Protein AF-A0A954N7E4-F1 (afdb_monomer_lite)

Radius of gyration: 23.91 Å; chains: 1; bounding box: 60×56×89 Å

Secondary structure (DSSP, 8-state):
-EEEEEEEESS--HHHHHHHHHHHHHHTT--SSSBPPP-TTSB---HHHHHHTTHHHHTTTBS-HHHHHHHHHHHTT--B-EEEEEEEEEEE---HHHHHHHHHHHHHHHHHH-HHHHHHHHHHHHHHHHHHHHHHHHHHHHHHTT-TTTHHHHHHHHHHHHHHHHHHHHHHHHHHHH-GGGHHHHHHHHHHHHHHHHHHHHHHHHHHHHTTS-SEEEETTEEEEE-GGGBEEEEEEPPPP--------PPPP--PPPPPPPP-

Structure (mmCIF, N/CA/C/O backbone):
data_AF-A0A954N7E4-F1
#
_entry.id   AF-A0A954N7E4-F1
#
loop_
_atom_site.group_PDB
_atom_site.id
_atom_site.type_symbol
_atom_site.label_atom_id
_atom_site.label_alt_id
_atom_site.label_comp_id
_atom_site.label_asym_id
_atom_site.label_entity_id
_atom_site.label_seq_id
_atom_site.pdbx_PDB_ins_code
_atom_site.Cartn_x
_atom_site.Cartn_y
_atom_site.Cartn_z
_atom_site.occupancy
_atom_site.B_iso_or_equiv
_atom_site.auth_seq_id
_atom_site.auth_comp_id
_atom_site.auth_asym_id
_atom_site.auth_atom_id
_atom_site.pdbx_PDB_model_num
ATOM 1 N N . THR A 1 1 ? -17.842 10.595 7.861 1.00 94.19 1 THR A N 1
ATOM 2 C CA . THR A 1 1 ? -16.695 10.927 6.990 1.00 94.19 1 THR A CA 1
ATOM 3 C C . THR A 1 1 ? -15.448 10.278 7.551 1.00 94.19 1 THR A C 1
ATOM 5 O O . THR A 1 1 ? -15.478 9.836 8.695 1.00 94.19 1 THR A O 1
ATOM 8 N N . THR A 1 2 ? -14.384 10.173 6.762 1.00 97.00 2 THR A N 1
ATOM 9 C CA . THR A 1 2 ? -13.068 9.679 7.186 1.00 97.00 2 THR A CA 1
ATOM 10 C C . THR A 1 2 ? -11.987 10.606 6.645 1.00 97.00 2 THR A C 1
ATOM 12 O O . THR A 1 2 ? -12.067 11.036 5.500 1.00 97.00 2 THR A O 1
ATOM 15 N N . GLY A 1 3 ? -10.989 10.909 7.458 1.00 95.19 3 GLY A N 1
ATOM 16 C CA . GLY A 1 3 ? -9.687 11.379 7.015 1.00 95.19 3 GLY A CA 1
ATOM 17 C C . GLY A 1 3 ? -8.763 10.194 6.739 1.00 95.19 3 GLY A C 1
ATOM 18 O O . GLY A 1 3 ? -9.214 9.060 6.539 1.00 95.19 3 GLY A O 1
ATOM 19 N N . TYR A 1 4 ? -7.459 10.455 6.751 1.00 95.00 4 TYR A N 1
ATOM 20 C CA . TYR A 1 4 ? -6.424 9.442 6.560 1.00 95.00 4 TYR A CA 1
ATOM 21 C C . TYR A 1 4 ? -5.097 9.910 7.180 1.00 95.00 4 TYR A C 1
ATOM 23 O O . TYR A 1 4 ? -4.873 11.112 7.328 1.00 95.00 4 TYR A O 1
ATOM 31 N N . ARG A 1 5 ? -4.200 8.983 7.539 1.00 94.19 5 ARG A N 1
ATOM 32 C CA . ARG A 1 5 ? -2.826 9.362 7.918 1.00 94.19 5 ARG A CA 1
ATOM 33 C C . ARG A 1 5 ? -1.957 9.562 6.694 1.00 94.19 5 ARG A C 1
ATOM 35 O O . ARG A 1 5 ? -2.033 8.783 5.747 1.00 94.19 5 ARG A O 1
ATOM 42 N N . TRP A 1 6 ? -1.034 10.501 6.807 1.00 94.06 6 TRP A N 1
ATOM 43 C CA . TRP A 1 6 ? 0.103 10.621 5.916 1.00 94.06 6 TRP A CA 1
ATOM 44 C C . TRP A 1 6 ? 1.389 10.464 6.722 1.00 94.06 6 TRP A C 1
ATOM 46 O O . TRP A 1 6 ? 1.629 11.228 7.657 1.00 94.06 6 TRP A O 1
ATOM 56 N N . PHE A 1 7 ? 2.215 9.468 6.405 1.00 95.75 7 PHE A N 1
ATOM 57 C CA . PHE A 1 7 ? 3.488 9.305 7.107 1.00 95.75 7 PHE A CA 1
ATOM 58 C C . PHE A 1 7 ? 4.495 10.393 6.727 1.00 95.75 7 PHE A C 1
ATOM 60 O O . PHE A 1 7 ? 4.723 10.654 5.547 1.00 95.75 7 PHE A O 1
ATOM 67 N N . ILE A 1 8 ? 5.124 10.979 7.745 1.00 96.06 8 ILE A N 1
ATOM 68 C CA . ILE A 1 8 ? 6.162 12.004 7.641 1.00 96.06 8 ILE A CA 1
ATOM 69 C C . ILE A 1 8 ? 7.483 11.392 8.132 1.00 96.06 8 ILE A C 1
ATOM 71 O O . ILE A 1 8 ? 7.675 11.265 9.349 1.00 96.06 8 ILE A O 1
ATOM 75 N N . PRO A 1 9 ? 8.381 10.968 7.222 1.00 95.31 9 PRO A N 1
ATOM 76 C CA . PRO A 1 9 ? 9.676 10.404 7.593 1.00 95.31 9 PRO A CA 1
ATOM 77 C C . PRO A 1 9 ? 10.465 11.357 8.497 1.00 95.31 9 PRO A C 1
ATOM 79 O O . PRO A 1 9 ? 10.644 12.520 8.151 1.00 95.31 9 PRO A O 1
ATOM 82 N N . GLN A 1 10 ? 10.939 10.864 9.643 1.00 94.44 10 GLN A N 1
ATOM 83 C CA . GLN A 1 10 ? 11.825 11.621 10.543 1.00 94.44 10 GLN A CA 1
ATOM 84 C C . GLN A 1 10 ? 13.302 11.488 10.149 1.00 94.44 10 GLN A C 1
ATOM 86 O O . GLN A 1 10 ? 14.126 12.323 10.502 1.00 94.44 10 GLN A O 1
ATOM 91 N N . SER A 1 11 ? 13.635 10.438 9.397 1.00 92.81 11 SER A N 1
ATOM 92 C CA . SER A 1 11 ? 14.966 10.190 8.848 1.00 92.81 11 SER A CA 1
ATOM 93 C C . SER A 1 11 ? 14.863 9.705 7.402 1.00 92.81 11 SER A C 1
ATOM 95 O O . SER A 1 11 ? 13.900 9.021 7.034 1.00 92.81 11 SER A O 1
ATOM 97 N N . ALA A 1 12 ? 15.871 10.031 6.586 1.00 92.31 12 ALA A N 1
ATOM 98 C CA . ALA A 1 12 ? 15.989 9.627 5.182 1.00 92.31 12 ALA A CA 1
ATOM 99 C C . ALA A 1 12 ? 16.425 8.156 5.022 1.00 92.31 12 ALA A C 1
ATOM 101 O O . ALA A 1 12 ? 17.349 7.829 4.280 1.00 92.31 12 ALA A O 1
ATOM 102 N N . SER A 1 13 ? 15.788 7.252 5.770 1.00 95.06 13 SER A N 1
ATOM 103 C CA . SER A 1 13 ? 16.071 5.822 5.706 1.00 95.06 13 SER A CA 1
ATOM 104 C C . SER A 1 13 ? 15.211 5.138 4.645 1.00 95.06 13 SER A C 1
ATOM 106 O O . SER A 1 13 ? 14.036 5.467 4.456 1.00 95.06 13 SER A O 1
ATOM 108 N N . LEU A 1 14 ? 15.774 4.112 3.998 1.00 95.75 14 LEU A N 1
ATOM 109 C CA . LEU A 1 14 ? 15.054 3.290 3.022 1.00 95.75 14 LEU A CA 1
ATOM 110 C C . LEU A 1 14 ? 13.746 2.728 3.607 1.00 95.75 14 LEU A C 1
ATOM 112 O O . LEU A 1 14 ? 12.714 2.731 2.944 1.00 95.75 14 LEU A O 1
ATOM 116 N N . ALA A 1 15 ? 13.769 2.279 4.864 1.00 96.56 15 ALA A N 1
ATOM 117 C CA . ALA A 1 15 ? 12.597 1.739 5.545 1.00 96.56 15 ALA A CA 1
ATOM 118 C C . ALA A 1 15 ? 11.471 2.781 5.674 1.00 96.56 15 ALA A C 1
ATOM 120 O O . ALA A 1 15 ? 10.325 2.499 5.309 1.00 96.56 15 ALA A O 1
ATOM 121 N N . ASN A 1 16 ? 11.801 3.991 6.136 1.00 96.62 16 ASN A N 1
ATOM 122 C CA . ASN A 1 16 ? 10.823 5.064 6.293 1.00 96.62 16 ASN A CA 1
ATOM 123 C C . ASN A 1 16 ? 10.256 5.501 4.943 1.00 96.62 16 ASN A C 1
ATOM 125 O O . ASN A 1 16 ? 9.043 5.653 4.806 1.00 96.62 16 ASN A O 1
ATOM 129 N N . TYR A 1 17 ? 11.112 5.649 3.933 1.00 96.94 17 TYR A N 1
ATOM 130 C CA . TYR A 1 17 ? 10.678 6.059 2.603 1.00 96.94 17 TYR A CA 1
ATOM 131 C C . TYR A 1 17 ? 9.781 5.021 1.931 1.00 96.94 17 TYR A C 1
ATOM 133 O O . TYR A 1 17 ? 8.744 5.387 1.380 1.00 96.94 17 TYR A O 1
ATOM 141 N N . LEU A 1 18 ? 10.103 3.729 2.045 1.00 97.19 18 LEU A N 1
ATOM 142 C CA . LEU A 1 18 ? 9.244 2.662 1.530 1.00 97.19 18 LEU A CA 1
ATOM 143 C C . LEU A 1 18 ? 7.869 2.679 2.202 1.00 97.19 18 LEU A C 1
ATOM 145 O O . LEU A 1 18 ? 6.854 2.668 1.512 1.00 97.19 18 LEU A O 1
ATOM 149 N N . LEU A 1 19 ? 7.802 2.736 3.535 1.00 97.44 19 LEU A N 1
ATOM 150 C CA . LEU A 1 19 ? 6.511 2.724 4.226 1.00 97.44 19 LEU A CA 1
ATOM 151 C C . LEU A 1 19 ? 5.696 3.999 3.965 1.00 97.44 19 LEU A C 1
ATOM 153 O O . LEU A 1 19 ? 4.479 3.914 3.780 1.00 97.44 19 LEU A O 1
ATOM 157 N N . ALA A 1 20 ? 6.345 5.163 3.906 1.00 96.44 20 ALA A N 1
ATOM 158 C CA . ALA A 1 20 ? 5.682 6.413 3.556 1.00 96.44 20 ALA A CA 1
ATOM 159 C C . ALA A 1 20 ? 5.141 6.385 2.118 1.00 96.44 20 ALA A C 1
ATOM 161 O O . ALA A 1 20 ? 3.975 6.716 1.906 1.00 96.44 20 ALA A O 1
ATOM 162 N N . GLY A 1 21 ? 5.931 5.894 1.157 1.00 96.12 21 GLY A N 1
ATOM 163 C CA . GLY A 1 21 ? 5.513 5.707 -0.234 1.00 96.12 21 GLY A CA 1
ATOM 164 C C . GLY A 1 21 ? 4.370 4.700 -0.392 1.00 96.12 21 GLY A C 1
ATOM 165 O O . GLY A 1 21 ? 3.424 4.921 -1.147 1.00 96.12 21 GLY A O 1
ATOM 166 N N . ILE A 1 22 ? 4.374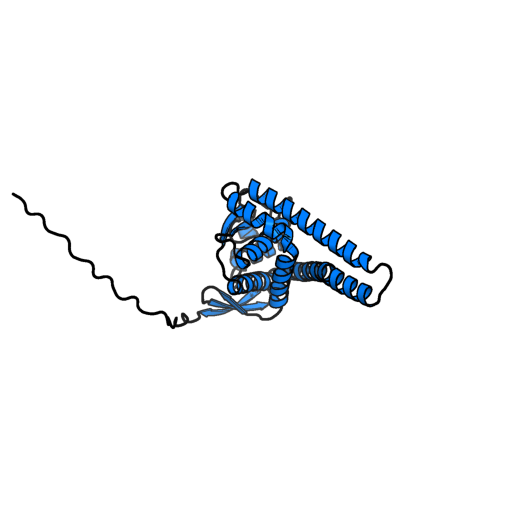 3.604 0.367 1.00 96.62 22 ILE A N 1
ATOM 167 C CA . ILE A 1 22 ? 3.264 2.638 0.365 1.00 96.62 22 ILE A CA 1
ATOM 168 C C . ILE A 1 22 ? 1.985 3.281 0.918 1.00 96.62 22 ILE A C 1
ATOM 170 O O . ILE A 1 22 ? 0.909 3.163 0.326 1.00 96.62 22 ILE A O 1
ATOM 174 N N . ASN A 1 23 ? 2.088 3.989 2.044 1.00 95.94 23 ASN A N 1
ATOM 175 C CA . ASN A 1 23 ? 0.946 4.639 2.679 1.00 95.94 23 ASN A CA 1
ATOM 176 C C . ASN A 1 23 ? 0.359 5.768 1.818 1.00 95.94 23 ASN A C 1
ATOM 178 O O . ASN A 1 23 ? -0.866 5.835 1.703 1.00 95.94 23 ASN A O 1
ATOM 182 N N . SER A 1 24 ? 1.199 6.586 1.176 1.00 92.38 24 SER A N 1
ATOM 183 C CA . SER A 1 24 ? 0.763 7.631 0.240 1.00 92.38 24 SER A CA 1
ATOM 184 C C . SER A 1 24 ? 0.112 7.038 -1.014 1.00 92.38 24 SER A C 1
ATOM 186 O O . SER A 1 24 ? -0.841 7.597 -1.549 1.00 92.38 24 SER A O 1
ATOM 188 N N . GLY A 1 25 ? 0.565 5.862 -1.463 1.00 92.00 25 GLY A N 1
ATOM 189 C CA . GLY A 1 25 ? -0.061 5.133 -2.569 1.00 92.00 25 GLY A CA 1
ATOM 190 C C . GLY A 1 25 ? -1.501 4.722 -2.252 1.00 92.00 25 GLY A C 1
ATOM 191 O O . GLY A 1 25 ? -2.387 4.877 -3.092 1.00 92.00 25 GLY A O 1
ATOM 192 N N . LEU A 1 26 ? -1.749 4.264 -1.020 1.00 90.94 26 LEU A N 1
ATOM 193 C CA . LEU A 1 26 ? -3.096 3.966 -0.520 1.00 90.94 26 LEU A CA 1
ATOM 194 C C . LEU A 1 26 ? -3.945 5.231 -0.316 1.00 90.94 26 LEU A C 1
ATOM 196 O O . LEU A 1 26 ? -5.157 5.170 -0.505 1.00 90.94 26 LEU A O 1
ATOM 200 N N . ALA A 1 27 ? -3.332 6.374 0.019 1.00 88.56 27 ALA A N 1
ATOM 201 C CA . ALA A 1 27 ? -4.037 7.656 0.109 1.00 88.56 27 ALA A CA 1
ATOM 202 C C . ALA A 1 27 ? -4.677 8.054 -1.234 1.00 88.56 27 ALA A C 1
ATOM 204 O O . ALA A 1 27 ? -5.757 8.631 -1.255 1.00 88.56 27 ALA A O 1
ATOM 205 N N . GLY A 1 28 ? -4.066 7.665 -2.360 1.00 85.94 28 GLY A N 1
ATOM 206 C CA . GLY A 1 28 ? -4.619 7.886 -3.701 1.00 85.94 28 GLY A CA 1
ATOM 207 C C . GLY A 1 28 ? -5.904 7.106 -4.017 1.00 85.94 28 GLY A C 1
ATOM 208 O O . GLY A 1 28 ? -6.450 7.270 -5.103 1.00 85.94 28 GLY A O 1
ATOM 209 N N . LEU A 1 29 ? -6.382 6.244 -3.110 1.00 87.12 29 LEU A N 1
ATOM 210 C CA . LEU A 1 29 ? -7.702 5.607 -3.202 1.00 87.12 29 LEU A CA 1
ATOM 211 C C . LEU A 1 29 ? -8.822 6.480 -2.620 1.00 87.12 29 LEU A C 1
ATOM 213 O O . LEU A 1 29 ? -9.992 6.120 -2.737 1.00 87.12 29 LEU A O 1
ATOM 217 N N . PHE A 1 30 ? -8.471 7.586 -1.964 1.00 88.25 30 PHE A N 1
ATOM 218 C CA . PHE A 1 30 ? -9.420 8.543 -1.422 1.00 88.25 30 PHE A CA 1
ATOM 219 C C . PHE A 1 30 ? -9.620 9.702 -2.396 1.00 88.25 30 PHE A C 1
ATOM 221 O O . PHE A 1 30 ? -8.671 10.203 -2.997 1.00 88.25 30 PHE A O 1
ATOM 228 N N . GLY A 1 31 ? -10.866 10.134 -2.545 1.00 86.50 31 GLY A N 1
ATOM 229 C CA . GLY A 1 31 ? -11.226 11.222 -3.443 1.00 86.50 31 GLY A CA 1
ATOM 230 C C . GLY A 1 31 ? -12.714 11.553 -3.361 1.00 86.50 31 GLY A C 1
ATOM 231 O O . GLY A 1 31 ? -13.362 11.263 -2.351 1.00 86.50 31 GLY A O 1
ATOM 232 N N . PRO A 1 32 ? -13.284 12.162 -4.411 1.00 87.19 32 PRO A N 1
ATOM 233 C CA . PRO A 1 32 ? -14.718 12.398 -4.481 1.00 87.19 32 PRO A CA 1
ATOM 234 C C . PRO A 1 32 ? -15.515 11.085 -4.407 1.00 87.19 32 PRO A C 1
ATOM 236 O O . PRO A 1 32 ? -15.180 10.092 -5.052 1.00 87.19 32 PRO A O 1
ATOM 239 N N . GLY A 1 33 ? -16.606 11.087 -3.639 1.00 90.12 33 GLY A N 1
ATOM 240 C CA . GLY A 1 33 ? -17.537 9.960 -3.537 1.00 90.12 33 GLY A CA 1
ATOM 241 C C . GLY A 1 33 ? -17.662 9.371 -2.131 1.00 90.12 33 GLY A C 1
ATOM 242 O O . GLY A 1 33 ? -17.217 9.945 -1.140 1.00 90.12 33 GLY A O 1
ATOM 243 N N . GLY A 1 34 ? -18.331 8.217 -2.042 1.00 90.56 34 GLY A N 1
ATOM 244 C CA . GLY A 1 34 ? -18.759 7.615 -0.772 1.00 90.56 34 GLY A CA 1
ATOM 245 C C . GLY A 1 34 ? -18.380 6.146 -0.577 1.00 90.56 34 GLY A C 1
ATOM 246 O O . GLY A 1 34 ? -18.979 5.478 0.261 1.00 90.56 34 GLY A O 1
ATOM 247 N N . HIS A 1 35 ? -17.449 5.607 -1.365 1.00 88.38 35 HIS A N 1
ATOM 248 C CA . HIS A 1 35 ? -17.137 4.170 -1.397 1.00 88.38 35 HIS A CA 1
ATOM 249 C C . HIS A 1 35 ? -15.927 3.772 -0.529 1.00 88.38 35 HIS A C 1
ATOM 251 O O . HIS A 1 35 ? -15.528 2.602 -0.523 1.00 88.38 35 HIS A O 1
ATOM 257 N N . HIS A 1 36 ? -15.360 4.731 0.206 1.00 94.81 36 HIS A N 1
ATOM 258 C CA . HIS A 1 36 ? -14.123 4.574 0.962 1.00 94.81 36 HIS A CA 1
ATOM 259 C C . HIS A 1 36 ? -14.260 3.617 2.153 1.00 94.81 36 HIS A C 1
ATOM 261 O O . HIS A 1 36 ? -15.352 3.320 2.646 1.00 94.81 36 HIS A O 1
ATOM 267 N N . LEU A 1 37 ? -13.115 3.139 2.633 1.00 95.00 37 LEU A N 1
ATOM 268 C CA . LEU A 1 37 ? -13.009 2.500 3.939 1.00 95.00 37 LEU A CA 1
ATOM 269 C C . LEU A 1 37 ? -12.735 3.574 4.992 1.00 95.00 37 LEU A C 1
ATOM 271 O O . LEU A 1 37 ? -12.021 4.538 4.730 1.00 95.00 37 LEU A O 1
ATOM 275 N N . VAL A 1 38 ? -13.301 3.392 6.178 1.00 96.56 38 VAL A N 1
ATOM 276 C CA . VAL A 1 38 ? -12.971 4.190 7.358 1.00 96.56 38 VAL A CA 1
ATOM 277 C C . VAL A 1 38 ? -11.529 3.893 7.755 1.00 96.56 38 VAL A C 1
ATOM 279 O O . VAL A 1 38 ? -11.125 2.730 7.794 1.00 96.56 38 VAL A O 1
ATOM 282 N N . TRP A 1 39 ? -10.776 4.942 8.067 1.00 95.06 39 TRP A N 1
ATOM 283 C CA . TRP A 1 39 ? -9.461 4.843 8.683 1.00 95.06 39 TRP A CA 1
ATOM 284 C C . TRP A 1 39 ? -9.546 5.230 10.163 1.00 95.06 39 TRP A C 1
ATOM 286 O O . TRP A 1 39 ? -9.982 6.330 10.501 1.00 95.06 39 TRP A O 1
ATOM 296 N N . GLY A 1 40 ? -9.106 4.338 11.052 1.00 88.94 40 GLY A N 1
ATOM 297 C CA . GLY A 1 40 ? -9.372 4.439 12.491 1.00 88.94 40 GLY A CA 1
ATOM 298 C C . GLY A 1 40 ? -8.758 5.624 13.238 1.00 88.94 40 GLY A C 1
ATOM 299 O O . GLY A 1 40 ? -9.114 5.845 14.388 1.00 88.94 40 GLY A O 1
ATOM 300 N N . GLY A 1 41 ? -7.862 6.407 12.631 1.00 89.75 41 GLY A N 1
ATOM 301 C CA . GLY A 1 41 ? -7.241 7.542 13.325 1.00 89.75 41 GLY A CA 1
ATOM 302 C C . GLY A 1 41 ? -7.933 8.894 13.131 1.00 89.75 41 GLY A C 1
ATOM 303 O O . GLY A 1 41 ? -7.610 9.830 13.851 1.00 89.75 41 GLY A O 1
ATOM 304 N N . SER A 1 42 ? -8.854 9.029 12.173 1.00 93.50 42 SER A N 1
ATOM 305 C CA . SER A 1 42 ? -9.563 10.289 11.919 1.00 93.50 42 SER A CA 1
ATOM 306 C C . SER A 1 42 ? -10.843 9.998 11.152 1.00 93.50 42 SER A C 1
ATOM 308 O O . SER A 1 42 ? -10.816 9.802 9.941 1.00 93.50 42 SER A O 1
ATOM 310 N N . TRP A 1 43 ? -11.972 9.902 11.848 1.00 96.75 43 TRP A N 1
ATOM 311 C CA . TRP A 1 43 ? -13.279 9.695 11.230 1.00 96.75 43 TRP A CA 1
ATOM 312 C C . TRP A 1 43 ? -14.405 10.106 12.177 1.00 96.75 43 TRP A C 1
ATOM 314 O O . TRP A 1 43 ? -14.221 10.187 13.389 1.00 96.75 43 TRP A O 1
ATOM 324 N N . ALA A 1 44 ? -15.584 10.364 11.612 1.00 96.31 44 ALA A N 1
ATOM 325 C CA . ALA A 1 44 ? -16.765 10.761 12.368 1.00 96.31 44 ALA A CA 1
ATOM 326 C C . ALA A 1 44 ? -18.038 10.118 11.806 1.00 96.31 44 ALA A C 1
ATOM 328 O O . ALA A 1 44 ? -18.200 9.933 10.591 1.00 96.31 44 ALA A O 1
ATOM 329 N N . ILE A 1 45 ? -18.972 9.817 12.707 1.00 97.25 45 ILE A N 1
ATOM 330 C CA . ILE A 1 45 ? -20.271 9.211 12.416 1.00 97.25 45 ILE A CA 1
ATOM 331 C C . ILE A 1 45 ? -21.344 9.846 13.303 1.00 97.25 45 ILE A C 1
ATOM 333 O O . ILE A 1 45 ? -21.130 10.070 14.490 1.00 97.25 45 ILE A O 1
ATOM 337 N N . SER A 1 46 ? -22.517 10.135 12.735 1.00 97.75 46 SER A N 1
ATOM 338 C CA . SER A 1 46 ? -23.647 10.621 13.536 1.00 97.75 46 SER A CA 1
ATOM 339 C C . SER A 1 46 ? -24.168 9.528 14.471 1.00 97.75 46 SER A C 1
ATOM 341 O O . SER A 1 46 ? -24.208 8.352 14.093 1.00 97.75 46 SER A O 1
ATOM 343 N N . ARG A 1 47 ? -24.669 9.924 15.647 1.00 97.94 47 ARG A N 1
ATOM 344 C CA . ARG A 1 47 ? -25.268 8.993 16.613 1.00 97.94 47 ARG A CA 1
ATOM 345 C C . ARG A 1 47 ? -26.384 8.146 15.994 1.00 97.94 47 ARG A C 1
ATOM 347 O O . ARG A 1 47 ? -26.393 6.931 16.144 1.00 97.94 47 ARG A O 1
ATOM 354 N N . ARG A 1 48 ? -27.248 8.775 15.193 1.00 98.31 48 ARG A N 1
ATOM 355 C CA . ARG A 1 48 ? -28.333 8.100 14.466 1.00 98.31 48 ARG A CA 1
ATOM 356 C C . ARG A 1 48 ? -27.834 6.951 13.588 1.00 98.31 48 ARG A C 1
ATOM 358 O O . ARG A 1 48 ? -28.436 5.884 13.575 1.00 98.31 48 ARG A O 1
ATOM 365 N N . VAL A 1 49 ? -26.754 7.163 12.831 1.00 97.94 49 VAL A N 1
ATOM 366 C CA . VAL A 1 49 ? -26.194 6.114 11.959 1.00 97.94 49 VAL A CA 1
ATOM 367 C C . VAL A 1 49 ? -25.478 5.053 12.790 1.00 97.94 49 VAL A C 1
ATOM 369 O O . VAL A 1 49 ? -25.630 3.873 12.496 1.00 97.94 49 VAL A O 1
ATOM 372 N N . PHE A 1 50 ? -24.744 5.456 13.830 1.00 98.31 50 PHE A N 1
ATOM 373 C CA . PHE A 1 50 ? -24.071 4.542 14.753 1.00 98.31 50 PHE A CA 1
ATOM 374 C C . PHE A 1 50 ? -25.045 3.529 15.373 1.00 98.31 50 PHE A C 1
ATOM 376 O O . PHE A 1 50 ? -24.818 2.318 15.286 1.00 98.31 50 PHE A O 1
ATOM 383 N N . ASP A 1 51 ? -26.149 4.025 15.936 1.00 98.25 51 ASP A N 1
ATOM 384 C CA . ASP A 1 51 ? -27.190 3.190 16.536 1.00 98.25 51 ASP A CA 1
ATOM 385 C C . ASP A 1 51 ? -27.934 2.391 15.457 1.00 98.25 51 ASP A C 1
ATOM 387 O O . ASP A 1 51 ? -28.132 1.186 15.604 1.00 98.25 51 ASP A O 1
ATOM 391 N N . GLY A 1 52 ? -28.264 3.025 14.324 1.00 98.06 52 GLY A N 1
ATOM 392 C CA . GLY A 1 52 ? -29.004 2.398 13.225 1.00 98.06 52 GLY A CA 1
ATOM 393 C C . GLY A 1 52 ? -28.288 1.221 12.552 1.00 98.06 52 GLY A C 1
ATOM 394 O O . GLY A 1 52 ? -28.948 0.352 11.991 1.00 98.06 52 GLY A O 1
ATOM 395 N N . VAL A 1 53 ? -26.952 1.151 12.620 1.00 97.81 53 VAL A N 1
ATOM 396 C CA . VAL A 1 53 ? -26.176 -0.019 12.155 1.00 97.81 53 VAL A CA 1
ATOM 397 C C . VAL A 1 53 ? -25.730 -0.937 13.299 1.00 97.81 53 VAL A C 1
ATOM 399 O O . VAL A 1 53 ? -24.970 -1.880 13.062 1.00 97.81 53 VAL A O 1
ATOM 402 N N . ALA A 1 54 ? -26.186 -0.667 14.527 1.00 97.44 54 ALA A N 1
ATOM 403 C CA . ALA A 1 54 ? -25.819 -1.370 15.754 1.00 97.44 54 ALA A CA 1
ATOM 404 C C . ALA A 1 54 ? -24.295 -1.515 15.930 1.00 97.44 54 ALA A C 1
ATOM 406 O O . ALA A 1 54 ? -23.792 -2.590 16.277 1.00 97.44 54 ALA A O 1
ATOM 407 N N . LEU A 1 55 ? -23.539 -0.443 15.656 1.00 97.19 55 LEU A N 1
ATOM 408 C CA . LEU A 1 55 ? -22.080 -0.520 15.542 1.00 97.19 55 LEU A CA 1
ATOM 409 C C . LEU A 1 55 ? -21.410 -0.991 16.841 1.00 97.19 55 LEU A C 1
ATOM 411 O O . LEU A 1 55 ? -20.538 -1.856 16.798 1.00 97.19 55 LEU A O 1
ATOM 415 N N . GLY A 1 56 ? -21.894 -0.517 17.994 1.00 96.94 56 GLY A N 1
ATOM 416 C CA . GLY A 1 56 ? -21.387 -0.939 19.303 1.00 96.94 56 GLY A CA 1
ATOM 417 C C . GLY A 1 56 ? -21.495 -2.449 19.554 1.00 96.94 56 GLY A C 1
ATOM 418 O O . GLY A 1 56 ? -20.607 -3.032 20.169 1.00 96.94 56 GLY A O 1
ATOM 419 N N . GLN A 1 57 ? -22.532 -3.117 19.030 1.00 96.38 57 GLN A N 1
ATOM 420 C CA . GLN A 1 57 ? -22.638 -4.579 19.121 1.00 96.38 57 GLN A CA 1
ATOM 421 C C . GLN A 1 57 ? -21.667 -5.270 18.162 1.00 96.38 57 GLN A C 1
ATOM 423 O O . GLN A 1 57 ? -21.053 -6.268 18.524 1.00 96.38 57 GLN A O 1
ATOM 428 N N . LYS A 1 58 ? -21.489 -4.728 16.951 1.00 95.50 58 LYS A N 1
ATOM 429 C CA . LYS A 1 58 ? -20.593 -5.297 15.932 1.00 95.50 58 LYS A CA 1
ATOM 430 C C . LYS A 1 58 ? -19.113 -5.200 16.301 1.00 95.50 58 LYS A C 1
ATOM 432 O O . LYS A 1 58 ? -18.332 -5.998 15.792 1.00 95.50 58 LYS A O 1
ATOM 437 N N . TRP A 1 59 ? -18.732 -4.254 17.158 1.00 95.75 59 TRP A N 1
ATOM 438 C CA . TRP A 1 59 ? -17.365 -4.145 17.671 1.00 95.75 59 TRP A CA 1
ATOM 439 C C . TRP A 1 59 ? -17.009 -5.198 18.718 1.00 95.75 59 TRP A C 1
ATOM 441 O O . TRP A 1 59 ? -15.824 -5.479 18.922 1.00 95.75 59 TRP A O 1
ATOM 451 N N . LYS A 1 60 ? -18.003 -5.824 19.359 1.00 94.31 60 LYS A N 1
ATOM 452 C CA . LYS A 1 60 ? -17.744 -6.888 20.332 1.00 94.31 60 LYS A CA 1
ATOM 453 C C . LYS A 1 60 ? -16.958 -8.019 19.672 1.00 94.31 60 LYS A C 1
ATOM 455 O O . LYS A 1 60 ? -17.301 -8.474 18.586 1.00 94.31 60 LYS A O 1
ATOM 460 N N . GLN A 1 61 ? -15.904 -8.468 20.355 1.00 92.19 61 GLN A N 1
ATOM 461 C CA . GLN A 1 61 ? -15.016 -9.540 19.889 1.00 92.19 61 GLN A CA 1
ATOM 462 C C . GLN A 1 61 ? -14.366 -9.257 18.523 1.00 92.19 61 GLN A C 1
ATOM 464 O O . GLN A 1 61 ? -14.139 -10.176 17.739 1.00 92.19 61 GLN A O 1
ATOM 469 N N . THR A 1 62 ? -14.046 -7.998 18.222 1.00 94.50 62 THR A N 1
ATOM 470 C CA . THR A 1 62 ? -13.284 -7.625 17.022 1.00 94.50 62 THR A CA 1
ATOM 471 C C . THR A 1 62 ? -12.017 -6.860 17.393 1.00 94.50 62 THR A C 1
ATOM 473 O O . THR A 1 62 ? -11.928 -6.273 18.467 1.00 94.50 62 THR A O 1
ATOM 476 N N . LEU A 1 63 ? -11.016 -6.920 16.518 1.00 94.44 63 LEU A N 1
ATOM 477 C CA . LEU A 1 63 ? -9.733 -6.238 16.652 1.00 94.44 63 LEU A CA 1
ATOM 478 C C . LEU A 1 63 ? -9.740 -4.844 16.008 1.00 94.44 63 LEU A C 1
ATOM 480 O O . LEU A 1 63 ? -9.098 -3.940 16.526 1.00 94.44 63 LEU A O 1
ATOM 484 N N . SER A 1 64 ? -10.402 -4.691 14.858 1.00 95.25 64 SER A N 1
ATOM 485 C CA . SER A 1 64 ? -10.422 -3.444 14.079 1.00 95.25 64 SER A CA 1
ATOM 486 C C . SER A 1 64 ? -11.805 -2.819 14.152 1.00 95.25 64 SER A C 1
ATOM 488 O O . SER A 1 64 ? -12.792 -3.389 13.689 1.00 95.25 64 SER A O 1
ATOM 490 N N . ASP A 1 65 ? -11.868 -1.640 14.751 1.00 95.38 65 ASP A N 1
ATOM 491 C CA . ASP A 1 65 ? -13.073 -0.836 14.883 1.00 95.38 65 ASP A CA 1
ATOM 492 C C . ASP A 1 65 ? -13.475 -0.208 13.538 1.00 95.38 65 ASP A C 1
ATOM 494 O O . ASP A 1 65 ? -14.640 -0.264 13.129 1.00 95.38 65 ASP A O 1
ATOM 498 N N . ASP A 1 66 ? -12.497 0.315 12.807 1.00 96.56 66 ASP A N 1
ATOM 499 C CA . ASP A 1 66 ? -12.661 1.039 11.551 1.00 96.56 66 ASP A CA 1
ATOM 500 C C . ASP A 1 66 ? -13.148 0.165 10.384 1.00 96.56 66 ASP A C 1
ATOM 502 O O . ASP A 1 66 ? -14.117 0.503 9.694 1.00 96.56 66 ASP A O 1
ATOM 506 N N . LEU A 1 67 ? -12.563 -1.013 10.166 1.00 96.88 67 LEU A N 1
ATOM 507 C CA . LEU A 1 67 ? -13.006 -1.905 9.091 1.00 96.88 67 LEU A CA 1
ATOM 508 C C . LEU A 1 67 ? -14.325 -2.609 9.429 1.00 96.88 67 LEU A C 1
ATOM 510 O O . LEU A 1 67 ? -15.110 -2.912 8.522 1.00 96.88 67 LEU A O 1
ATOM 514 N N . VAL A 1 68 ? -14.625 -2.813 10.716 1.00 97.00 68 VAL A N 1
ATOM 515 C CA . VAL A 1 68 ? -15.963 -3.240 11.154 1.00 97.00 68 VAL A CA 1
ATOM 516 C C . VAL A 1 68 ? -16.995 -2.158 10.848 1.00 97.00 68 VAL A C 1
ATOM 518 O O . VAL A 1 68 ? -18.037 -2.482 10.269 1.00 97.00 68 VAL A O 1
ATOM 521 N N . ALA A 1 69 ? -16.693 -0.890 11.149 1.00 97.44 69 ALA A N 1
ATOM 522 C CA . ALA A 1 69 ? -17.544 0.244 10.798 1.00 97.44 69 ALA A CA 1
ATOM 523 C C . ALA A 1 69 ? -17.744 0.341 9.282 1.00 97.44 69 ALA A C 1
ATOM 525 O O . ALA A 1 69 ? -18.877 0.411 8.812 1.00 97.44 69 ALA A O 1
ATOM 526 N N . SER A 1 70 ? -16.668 0.218 8.503 1.00 96.81 70 SER A N 1
ATOM 527 C CA . SER A 1 70 ? -16.709 0.216 7.035 1.00 96.81 70 SER A CA 1
ATOM 528 C C . SER A 1 70 ? -17.657 -0.850 6.484 1.00 96.81 70 SER A C 1
ATOM 530 O O . SER A 1 70 ? -18.485 -0.581 5.613 1.00 96.81 70 SER A O 1
ATOM 532 N N . ARG A 1 71 ? -17.568 -2.076 7.012 1.00 95.56 71 ARG A N 1
ATOM 533 C CA . ARG A 1 71 ? -18.436 -3.189 6.614 1.00 95.56 71 ARG A CA 1
ATOM 534 C C . ARG A 1 71 ? -19.892 -2.945 7.009 1.00 95.56 71 ARG A C 1
ATOM 536 O O . ARG A 1 71 ? -20.779 -3.225 6.207 1.00 95.56 71 ARG A O 1
ATOM 543 N N . ALA A 1 72 ? -20.138 -2.436 8.216 1.00 96.50 72 ALA A N 1
ATOM 544 C CA . ALA A 1 72 ? -21.483 -2.144 8.708 1.00 96.50 72 ALA A CA 1
ATOM 545 C C . ALA A 1 72 ? -22.163 -1.033 7.892 1.00 96.50 72 ALA A C 1
ATOM 547 O O . ALA A 1 72 ? -23.303 -1.198 7.465 1.00 96.50 72 ALA A O 1
ATOM 548 N N . LEU A 1 73 ? -21.441 0.056 7.616 1.00 97.38 73 LEU A N 1
ATOM 549 C CA . LEU A 1 73 ? -21.925 1.175 6.809 1.00 97.38 73 LEU A CA 1
ATOM 550 C C . LEU A 1 73 ? -22.232 0.735 5.378 1.00 97.38 73 LEU A C 1
ATOM 552 O O . LEU A 1 73 ? -23.320 1.011 4.879 1.00 97.38 73 LEU A O 1
ATOM 556 N N . ARG A 1 74 ? -21.333 -0.035 4.754 1.00 95.81 74 ARG A N 1
ATOM 557 C CA . ARG A 1 74 ? -21.564 -0.584 3.412 1.00 95.81 74 ARG A CA 1
ATOM 558 C C . ARG A 1 74 ? -22.783 -1.503 3.362 1.00 95.81 74 ARG A C 1
ATOM 560 O O . ARG A 1 74 ? -23.576 -1.389 2.436 1.00 95.81 74 ARG A O 1
ATOM 567 N N . ALA A 1 75 ? -22.945 -2.391 4.345 1.00 95.50 75 ALA A N 1
ATOM 568 C CA . ALA A 1 75 ? -24.104 -3.282 4.418 1.00 95.50 75 ALA A CA 1
ATOM 569 C C . ALA A 1 75 ? -25.429 -2.513 4.578 1.00 95.50 75 ALA A C 1
ATOM 571 O O . ALA A 1 75 ? -26.458 -2.968 4.097 1.00 95.50 75 ALA A O 1
ATOM 572 N N . ALA A 1 76 ? -25.392 -1.338 5.210 1.00 96.69 76 ALA A N 1
ATOM 573 C CA . ALA A 1 76 ? -26.536 -0.444 5.369 1.00 96.69 76 ALA A CA 1
ATOM 574 C C . ALA A 1 76 ? -26.684 0.592 4.231 1.00 96.69 76 ALA A C 1
ATOM 576 O O . ALA A 1 76 ? -27.464 1.538 4.366 1.00 96.69 76 ALA A O 1
ATOM 577 N N . GLY A 1 77 ? -25.903 0.475 3.147 1.00 96.25 77 GLY A N 1
ATOM 578 C CA . GLY A 1 77 ? -25.923 1.419 2.024 1.00 96.25 77 GLY A CA 1
ATOM 579 C C . GLY A 1 77 ? -25.523 2.851 2.402 1.00 96.25 77 GLY A C 1
ATOM 580 O O . GLY A 1 77 ? -25.951 3.803 1.754 1.00 96.25 77 GLY A O 1
ATOM 581 N N . LYS A 1 78 ? -24.750 3.036 3.480 1.00 96.94 78 LYS A N 1
ATOM 582 C CA . LYS A 1 78 ? -24.311 4.355 3.949 1.00 96.94 78 LYS A CA 1
ATOM 583 C C . LYS A 1 78 ? -22.960 4.728 3.338 1.00 96.94 78 LYS A C 1
ATOM 585 O O . LYS A 1 78 ? -22.012 3.952 3.473 1.00 96.94 78 LYS A O 1
ATOM 590 N N . PRO A 1 79 ? -22.849 5.909 2.703 1.00 96.56 79 PRO A N 1
ATOM 591 C CA . PRO A 1 79 ? -21.596 6.342 2.111 1.00 96.56 79 PRO A CA 1
ATOM 592 C C . PRO A 1 79 ? -20.574 6.723 3.186 1.00 96.56 79 PRO A C 1
ATOM 594 O O . PRO A 1 79 ? -20.909 7.300 4.223 1.00 96.56 79 PRO A O 1
ATOM 597 N N . VAL A 1 80 ? -19.306 6.455 2.893 1.00 97.06 80 VAL A N 1
ATOM 598 C CA . VAL A 1 80 ? -18.149 6.943 3.645 1.00 97.06 80 VAL A CA 1
ATOM 599 C C . VAL A 1 80 ? -17.455 8.000 2.792 1.00 97.06 80 VAL A C 1
ATOM 601 O O . VAL A 1 80 ? -16.684 7.677 1.891 1.00 97.06 80 VAL A O 1
ATOM 604 N N . GLY A 1 81 ? -17.773 9.271 3.038 1.00 96.50 81 GLY A N 1
ATOM 605 C CA . GLY A 1 81 ? -17.095 10.401 2.395 1.00 96.50 81 GLY A CA 1
ATOM 606 C C . GLY A 1 81 ? -15.692 10.620 2.960 1.00 96.50 81 GLY A C 1
ATOM 607 O O . GLY A 1 81 ? -15.492 10.440 4.167 1.00 96.50 81 GLY A O 1
ATOM 608 N N . PHE A 1 82 ? -14.752 11.002 2.099 1.00 95.44 82 PHE A N 1
ATOM 609 C CA . PHE A 1 82 ? -13.408 11.425 2.489 1.00 95.44 82 PHE A CA 1
ATOM 610 C C . PHE A 1 82 ? -13.391 12.926 2.805 1.00 95.44 82 PHE A C 1
ATOM 612 O O . PHE A 1 82 ? -13.991 13.702 2.068 1.00 95.44 82 PHE A O 1
ATOM 619 N N . GLU A 1 83 ? -12.723 13.318 3.890 1.00 93.81 83 GLU A N 1
ATOM 620 C CA . GLU A 1 83 ? -12.532 14.714 4.296 1.00 93.81 83 GLU A CA 1
ATOM 621 C C . GLU A 1 83 ? -11.035 15.071 4.213 1.00 93.81 83 GLU A C 1
ATOM 623 O O . GLU A 1 83 ? -10.274 14.691 5.111 1.00 93.81 83 GLU A O 1
ATOM 628 N N . PRO A 1 84 ? -10.586 15.765 3.148 1.00 88.62 84 PRO A N 1
ATOM 629 C CA . PRO A 1 84 ? -9.182 16.134 2.966 1.00 88.62 84 PRO A CA 1
ATOM 630 C C . PRO A 1 84 ? -8.623 16.996 4.103 1.00 88.62 84 PRO A C 1
ATOM 632 O O . PRO A 1 84 ? -7.455 16.843 4.455 1.00 88.62 84 PRO A O 1
ATOM 635 N N . GLY A 1 85 ? -9.449 17.851 4.722 1.00 89.50 85 GLY A N 1
ATOM 636 C CA . GLY A 1 85 ? -9.041 18.669 5.871 1.00 89.50 85 GLY A CA 1
ATOM 637 C C . GLY A 1 85 ? -8.727 17.851 7.128 1.00 89.50 85 GLY A C 1
ATOM 638 O O . GLY A 1 85 ? -8.117 18.354 8.067 1.00 89.50 85 GLY A O 1
ATOM 639 N N . CYS A 1 86 ? -9.104 16.571 7.145 1.00 91.62 86 CYS A N 1
ATOM 640 C CA . CYS A 1 86 ? -8.842 15.635 8.232 1.00 91.62 86 CYS A CA 1
ATOM 641 C C . CYS A 1 86 ? -7.646 14.707 7.953 1.00 91.62 86 CYS A C 1
ATOM 643 O O . CYS A 1 86 ? -7.535 13.643 8.576 1.00 91.62 86 CYS A O 1
ATOM 645 N N . LEU A 1 87 ? -6.759 15.078 7.022 1.00 92.50 87 LEU A N 1
ATOM 646 C CA . LEU A 1 87 ? -5.467 14.421 6.844 1.00 92.50 87 LEU A CA 1
ATOM 647 C C . LEU A 1 87 ? -4.554 14.684 8.045 1.00 92.50 87 LEU A C 1
ATOM 649 O O . LEU A 1 87 ? -4.353 15.822 8.459 1.00 92.50 87 LEU A O 1
ATOM 653 N N . VAL A 1 88 ? -3.979 13.617 8.598 1.00 92.44 88 VAL A N 1
ATOM 654 C CA . VAL A 1 88 ? -3.143 13.690 9.803 1.00 92.44 88 VAL A CA 1
ATOM 655 C C . VAL A 1 88 ? -1.711 13.297 9.464 1.00 92.44 88 VAL A C 1
ATOM 657 O O . VAL A 1 88 ? -1.443 12.144 9.115 1.00 92.44 88 VAL A O 1
ATOM 660 N N . GLY A 1 89 ? -0.782 14.245 9.595 1.00 93.19 89 GLY A N 1
ATOM 661 C CA . GLY A 1 89 ? 0.652 13.965 9.548 1.00 93.19 89 GLY A CA 1
ATOM 662 C C . GLY A 1 89 ? 1.055 13.055 10.709 1.00 93.19 89 GLY A C 1
ATOM 663 O O . GLY A 1 89 ? 0.775 13.354 11.868 1.00 93.19 89 GLY A O 1
ATOM 664 N N . SER A 1 90 ? 1.688 11.923 10.410 1.00 94.50 90 SER A N 1
ATOM 665 C CA . SER A 1 90 ? 2.129 10.950 11.410 1.00 94.50 90 SER A CA 1
ATOM 666 C C . SER A 1 90 ? 3.642 10.763 11.308 1.00 94.50 90 SER A C 1
ATOM 668 O O . SER A 1 90 ? 4.109 10.292 10.268 1.00 94.50 90 SER A O 1
ATOM 670 N N . PRO A 1 91 ? 4.424 11.127 12.341 1.00 94.88 91 PRO A N 1
ATOM 671 C CA . PRO A 1 91 ? 5.870 10.964 12.301 1.00 94.88 91 PRO A CA 1
ATOM 672 C C . PRO A 1 91 ? 6.222 9.484 12.156 1.00 94.88 91 PRO A C 1
ATOM 674 O O . PRO A 1 91 ? 5.641 8.619 12.816 1.00 94.88 91 PRO A O 1
ATOM 677 N N . LEU A 1 92 ? 7.168 9.200 11.268 1.00 95.75 92 LEU A N 1
ATOM 678 C CA . LEU A 1 92 ? 7.593 7.851 10.948 1.00 95.75 92 LEU A CA 1
ATOM 679 C C . LEU A 1 92 ? 9.094 7.699 11.170 1.00 95.75 92 LEU A C 1
ATOM 681 O O . LEU A 1 92 ? 9.896 8.303 10.457 1.00 95.75 92 LEU A O 1
ATOM 685 N N . ASP A 1 93 ? 9.445 6.834 12.115 1.00 96.12 93 ASP A N 1
ATOM 686 C CA . ASP A 1 93 ? 10.806 6.342 12.286 1.00 96.12 93 ASP A CA 1
ATOM 687 C C . ASP A 1 93 ? 10.788 4.857 12.647 1.00 96.12 93 ASP A C 1
ATOM 689 O O . ASP A 1 93 ? 10.354 4.471 13.732 1.00 96.12 93 ASP A O 1
ATOM 693 N N . GLN A 1 94 ? 11.131 4.005 11.685 1.00 93.62 94 GLN A N 1
ATOM 694 C CA . GLN A 1 94 ? 11.024 2.555 11.785 1.00 93.62 94 GLN A CA 1
ATOM 695 C C . GLN A 1 94 ? 12.187 1.878 11.063 1.00 93.62 94 GLN A C 1
ATOM 697 O O . GLN A 1 94 ? 12.659 2.313 10.015 1.00 93.62 94 GLN A O 1
ATOM 702 N N . ARG A 1 95 ? 12.599 0.726 11.586 1.00 95.88 95 ARG A N 1
ATOM 703 C CA . ARG A 1 95 ? 13.513 -0.190 10.898 1.00 95.88 95 ARG A CA 1
ATOM 704 C C . ARG A 1 95 ? 12.744 -1.053 9.903 1.00 95.88 95 ARG A C 1
ATOM 706 O O . ARG A 1 95 ? 11.545 -1.286 10.054 1.00 95.88 95 ARG A O 1
ATOM 713 N N . PHE A 1 96 ? 13.452 -1.623 8.930 1.00 94.62 96 PHE A N 1
ATOM 714 C CA . PHE A 1 96 ? 12.840 -2.424 7.864 1.00 94.62 96 PHE A CA 1
ATOM 715 C C . PHE A 1 96 ? 11.989 -3.598 8.384 1.00 94.62 96 PHE A C 1
ATOM 717 O O . PHE A 1 96 ? 10.883 -3.827 7.899 1.00 94.62 96 PHE A O 1
ATOM 724 N N . ALA A 1 97 ? 12.450 -4.297 9.429 1.00 95.06 97 ALA A N 1
ATOM 725 C CA . ALA A 1 97 ? 11.682 -5.377 10.056 1.00 95.06 97 ALA A CA 1
ATOM 726 C C . ALA A 1 97 ? 10.328 -4.890 10.608 1.00 95.06 97 ALA A C 1
ATOM 728 O O . ALA A 1 97 ? 9.307 -5.549 10.422 1.00 95.06 97 ALA A O 1
ATOM 729 N N . GLN A 1 98 ? 10.306 -3.703 11.223 1.00 95.31 98 GLN A N 1
ATOM 730 C CA . GLN A 1 98 ? 9.087 -3.104 11.770 1.00 95.31 98 GLN A CA 1
ATOM 731 C C . GLN A 1 98 ? 8.150 -2.626 10.655 1.00 95.31 98 GLN A C 1
ATOM 733 O O . GLN A 1 98 ? 6.935 -2.767 10.774 1.00 95.31 98 GLN A O 1
ATOM 738 N N . VAL A 1 99 ? 8.703 -2.123 9.546 1.00 96.25 99 VAL A N 1
ATOM 739 C CA . VAL A 1 99 ? 7.938 -1.778 8.339 1.00 96.25 99 VAL A CA 1
ATOM 740 C C . VAL A 1 99 ? 7.228 -3.006 7.776 1.00 96.2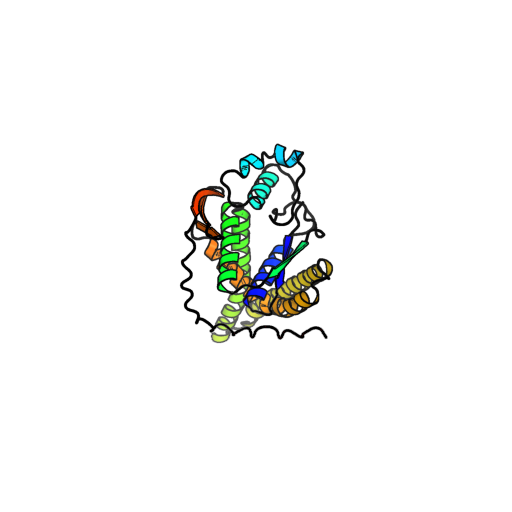5 99 VAL A C 1
ATOM 742 O O . VAL A 1 99 ? 6.020 -2.966 7.546 1.00 96.25 99 VAL A O 1
ATOM 745 N N . PHE A 1 100 ? 7.944 -4.116 7.594 1.00 96.31 100 PHE A N 1
ATOM 746 C CA . PHE A 1 100 ? 7.342 -5.334 7.060 1.00 96.31 100 PHE A CA 1
ATOM 747 C C . PHE A 1 100 ? 6.293 -5.924 8.013 1.00 96.31 100 PHE A C 1
ATOM 749 O O . PHE A 1 100 ? 5.194 -6.276 7.579 1.00 96.31 100 PHE A O 1
ATOM 756 N N . GLU A 1 101 ? 6.588 -5.970 9.318 1.00 95.69 101 GLU A N 1
ATOM 757 C CA . GLU A 1 101 ? 5.630 -6.386 10.348 1.00 95.69 101 GLU A CA 1
ATOM 758 C C . GLU A 1 101 ? 4.361 -5.522 10.304 1.00 95.69 101 GLU A C 1
ATOM 760 O O . GLU A 1 101 ? 3.239 -6.038 10.332 1.00 95.69 101 GLU A O 1
ATOM 765 N N . PHE A 1 102 ? 4.532 -4.205 10.174 1.00 95.81 102 PHE A N 1
ATOM 766 C CA . PHE A 1 102 ? 3.437 -3.258 10.053 1.00 95.81 102 PHE A CA 1
ATOM 767 C C . PHE A 1 102 ? 2.579 -3.539 8.816 1.00 95.81 102 PHE A C 1
ATOM 769 O O . PHE A 1 102 ? 1.368 -3.717 8.956 1.00 95.81 102 PHE A O 1
ATOM 776 N N . ILE A 1 103 ? 3.183 -3.631 7.627 1.00 96.88 103 ILE A N 1
ATOM 777 C CA . ILE A 1 103 ? 2.475 -3.876 6.358 1.00 96.88 103 ILE A CA 1
ATOM 778 C C . ILE A 1 103 ? 1.704 -5.197 6.426 1.00 96.88 103 ILE A C 1
ATOM 780 O O . ILE A 1 103 ? 0.493 -5.231 6.183 1.00 96.88 103 ILE A O 1
ATOM 784 N N . ARG A 1 104 ? 2.380 -6.280 6.830 1.00 96.81 104 ARG A N 1
ATOM 785 C CA . ARG A 1 104 ? 1.771 -7.606 6.983 1.00 96.81 104 ARG A CA 1
ATOM 786 C C . ARG A 1 104 ? 0.586 -7.555 7.944 1.00 96.81 104 ARG A C 1
ATOM 788 O O . ARG A 1 104 ? -0.459 -8.134 7.647 1.00 96.81 104 ARG A O 1
ATOM 795 N N . ARG A 1 105 ? 0.706 -6.854 9.077 1.00 96.19 105 ARG A N 1
ATOM 796 C CA . ARG A 1 105 ? -0.397 -6.684 10.033 1.00 96.19 105 ARG A CA 1
ATOM 797 C C . ARG A 1 105 ? -1.578 -5.939 9.410 1.00 96.19 105 ARG A C 1
ATOM 799 O O . ARG A 1 105 ? -2.696 -6.433 9.526 1.00 96.19 105 ARG A O 1
ATOM 806 N N . GLN A 1 106 ? -1.356 -4.804 8.736 1.00 95.69 106 GLN A N 1
ATOM 807 C CA . GLN A 1 106 ? -2.441 -4.038 8.097 1.00 95.69 106 GLN A CA 1
ATOM 808 C C . GLN A 1 106 ? -3.218 -4.902 7.094 1.00 95.69 106 GLN A C 1
ATOM 810 O O . GLN A 1 106 ? -4.447 -4.947 7.137 1.00 95.69 106 GLN A O 1
ATOM 815 N N . TYR A 1 107 ? -2.516 -5.659 6.248 1.00 97.31 107 TYR A N 1
ATOM 816 C CA . TYR A 1 107 ? -3.176 -6.529 5.277 1.00 97.31 107 TYR A CA 1
ATOM 817 C C . TYR A 1 107 ? -3.794 -7.785 5.886 1.00 97.31 107 TYR A C 1
ATOM 819 O O . TYR A 1 107 ? -4.828 -8.238 5.402 1.00 97.31 107 TYR A O 1
ATOM 827 N N . THR A 1 108 ? -3.240 -8.312 6.980 1.00 97.44 108 THR A N 1
ATOM 828 C CA . THR A 1 108 ? -3.865 -9.422 7.718 1.00 97.44 108 THR A CA 1
ATOM 829 C C . THR A 1 108 ? -5.208 -8.970 8.290 1.00 97.44 108 THR A C 1
ATOM 831 O O . THR A 1 108 ? -6.212 -9.657 8.119 1.00 97.44 108 THR A O 1
ATOM 834 N N . ILE A 1 109 ? -5.259 -7.776 8.892 1.00 96.31 109 ILE A N 1
ATOM 835 C CA . ILE A 1 109 ? -6.504 -7.147 9.353 1.00 96.31 109 ILE A CA 1
ATOM 836 C C . ILE A 1 109 ? -7.470 -6.975 8.165 1.00 96.31 109 ILE A C 1
ATOM 838 O O . ILE A 1 109 ? -8.607 -7.447 8.222 1.00 96.31 109 ILE A O 1
ATOM 842 N N . ALA A 1 110 ? -7.010 -6.400 7.049 1.00 96.00 110 ALA A N 1
ATOM 843 C CA . ALA A 1 110 ? -7.836 -6.214 5.854 1.00 96.00 110 ALA A CA 1
ATOM 844 C C . ALA A 1 110 ? -8.414 -7.533 5.308 1.00 96.00 110 ALA A C 1
ATOM 846 O O . ALA A 1 110 ? -9.593 -7.583 4.956 1.00 96.00 110 ALA A O 1
ATOM 847 N N . ARG A 1 111 ? -7.635 -8.622 5.297 1.00 97.19 111 ARG A N 1
ATOM 848 C CA . ARG A 1 111 ? -8.091 -9.949 4.860 1.00 97.19 111 ARG A CA 1
ATOM 849 C C . ARG A 1 111 ? -9.274 -10.456 5.680 1.00 97.19 111 ARG A C 1
ATOM 851 O O . ARG A 1 111 ? -10.195 -11.041 5.116 1.00 97.19 111 ARG A O 1
ATOM 858 N N . PHE A 1 112 ? -9.273 -10.230 6.992 1.00 96.50 112 PHE A N 1
ATOM 859 C CA . PHE A 1 112 ? -10.345 -10.704 7.869 1.00 96.50 112 PHE A CA 1
ATOM 860 C C . PHE A 1 112 ? -11.603 -9.827 7.836 1.00 96.50 112 PHE A C 1
ATOM 862 O O . PHE A 1 112 ? -12.712 -10.360 7.931 1.00 96.50 112 PHE A O 1
ATOM 869 N N . TYR A 1 113 ? -11.461 -8.506 7.686 1.00 95.88 113 TYR A N 1
ATOM 870 C CA . TYR A 1 113 ? -12.600 -7.579 7.763 1.00 95.88 113 TYR A CA 1
ATOM 871 C C . TYR A 1 113 ? -13.174 -7.169 6.404 1.00 95.88 113 TY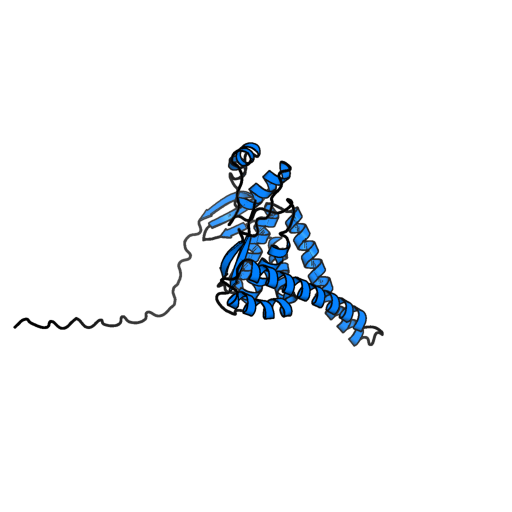R A C 1
ATOM 873 O O . TYR A 1 113 ? -14.387 -6.990 6.275 1.00 95.88 113 TYR A O 1
ATOM 881 N N . VAL A 1 114 ? -12.330 -7.055 5.378 1.00 95.31 114 VAL A N 1
ATOM 882 C CA . VAL A 1 114 ? -12.696 -6.616 4.022 1.00 95.31 114 VAL A CA 1
ATOM 883 C C . VAL A 1 114 ? -12.049 -7.514 2.949 1.00 95.31 114 VAL A C 1
ATOM 885 O O . VAL A 1 114 ? -11.366 -7.018 2.052 1.00 95.31 114 VAL A O 1
ATOM 888 N N . PRO A 1 115 ? -12.301 -8.841 2.963 1.00 95.81 115 PRO A N 1
ATOM 889 C CA . PRO A 1 115 ? -11.590 -9.822 2.130 1.00 95.81 115 PRO A CA 1
ATOM 890 C C . PRO A 1 115 ? -11.643 -9.530 0.626 1.00 95.81 115 PRO A C 1
ATOM 892 O O . PRO A 1 115 ? -10.684 -9.805 -0.083 1.00 95.81 115 PRO A O 1
ATOM 895 N N . ARG A 1 116 ? -12.737 -8.937 0.129 1.00 95.06 116 ARG A N 1
ATOM 896 C CA . ARG A 1 116 ? -12.860 -8.545 -1.287 1.00 95.06 116 ARG A CA 1
ATOM 897 C C . ARG A 1 116 ? -11.883 -7.431 -1.673 1.00 95.06 116 ARG A C 1
ATOM 899 O O . ARG A 1 116 ? -11.290 -7.495 -2.740 1.00 95.06 116 ARG A O 1
ATOM 906 N N . TRP A 1 117 ? -11.691 -6.442 -0.798 1.00 94.25 117 TRP A N 1
ATOM 907 C CA . TRP A 1 117 ? -10.716 -5.364 -1.010 1.00 94.25 117 TRP A CA 1
ATOM 908 C C . TRP A 1 117 ? -9.290 -5.878 -0.884 1.00 94.25 117 TRP A C 1
ATOM 910 O O . TRP A 1 117 ? -8.432 -5.504 -1.674 1.00 94.25 117 TRP A O 1
ATOM 920 N N . TRP A 1 118 ? -9.056 -6.778 0.071 1.00 97.06 118 TRP A N 1
ATOM 921 C CA . TRP A 1 118 ? -7.779 -7.469 0.192 1.00 97.06 118 TRP A CA 1
ATOM 922 C C . TRP A 1 118 ? -7.449 -8.275 -1.075 1.00 97.06 118 TRP A C 1
ATOM 924 O O . TRP A 1 118 ? -6.359 -8.129 -1.616 1.00 97.06 118 TRP A O 1
ATOM 934 N N . LEU A 1 119 ? -8.400 -9.053 -1.605 1.00 97.75 119 LEU A N 1
ATOM 935 C CA . LEU A 1 119 ? -8.205 -9.823 -2.835 1.00 97.75 119 LEU A CA 1
ATOM 936 C C . LEU A 1 119 ? -7.958 -8.911 -4.042 1.00 97.75 119 LEU A C 1
ATOM 938 O O . LEU A 1 119 ? -7.047 -9.170 -4.822 1.00 97.75 119 LEU A O 1
ATOM 942 N N . LEU A 1 120 ? -8.722 -7.822 -4.172 1.00 96.50 120 LEU A N 1
ATOM 943 C CA . LEU A 1 120 ? -8.494 -6.823 -5.216 1.00 96.50 120 LEU A CA 1
ATOM 944 C C . LEU A 1 120 ? -7.080 -6.237 -5.125 1.00 96.50 120 LEU A C 1
ATOM 946 O O . LEU A 1 120 ? -6.399 -6.131 -6.141 1.00 96.50 120 LEU A O 1
ATOM 950 N N . ALA A 1 121 ? -6.612 -5.912 -3.916 1.00 96.44 121 ALA A N 1
ATOM 951 C CA . ALA A 1 121 ? -5.253 -5.431 -3.704 1.00 96.44 121 ALA A CA 1
ATOM 952 C C . ALA A 1 121 ? -4.207 -6.482 -4.106 1.00 96.44 121 ALA A C 1
ATOM 954 O O . ALA A 1 121 ? -3.199 -6.115 -4.711 1.00 96.44 121 ALA A O 1
ATOM 955 N N . VAL A 1 122 ? -4.436 -7.770 -3.801 1.00 98.00 122 VAL A N 1
ATOM 956 C CA . VAL A 1 122 ? -3.538 -8.876 -4.188 1.00 98.00 122 VAL A CA 1
ATOM 957 C C . VAL A 1 122 ? -3.447 -8.963 -5.704 1.00 98.00 122 VAL A C 1
ATOM 959 O O . VAL A 1 122 ? -2.343 -8.953 -6.244 1.00 98.00 122 VAL A O 1
ATOM 962 N N . VAL A 1 123 ? -4.590 -9.002 -6.392 1.00 98.00 123 VAL A N 1
ATOM 963 C CA . VAL A 1 123 ? -4.652 -9.110 -7.855 1.00 98.00 123 VAL A CA 1
ATOM 964 C C . VAL A 1 123 ? -3.998 -7.898 -8.512 1.00 98.00 123 VAL A C 1
ATOM 966 O O . VAL A 1 123 ? -3.099 -8.069 -9.330 1.00 98.00 123 VAL A O 1
ATOM 969 N N . ALA A 1 124 ? -4.377 -6.682 -8.109 1.00 96.38 124 ALA A N 1
ATOM 970 C CA . ALA A 1 124 ? -3.829 -5.453 -8.677 1.00 96.38 124 ALA A CA 1
ATOM 971 C C . ALA A 1 124 ? -2.316 -5.337 -8.437 1.00 96.38 124 ALA A C 1
ATOM 973 O O . ALA A 1 124 ? -1.564 -5.090 -9.376 1.00 96.38 124 ALA A O 1
ATOM 974 N N . SER A 1 125 ? -1.848 -5.589 -7.209 1.00 96.94 125 SER A N 1
ATOM 975 C CA . SER A 1 125 ? -0.416 -5.515 -6.886 1.00 96.94 125 SER A CA 1
ATOM 976 C C . SER A 1 125 ? 0.389 -6.597 -7.606 1.00 96.94 125 SER A C 1
ATOM 978 O O . SER A 1 125 ? 1.514 -6.336 -8.027 1.00 96.94 125 SER A O 1
ATOM 980 N N . THR A 1 126 ? -0.171 -7.801 -7.762 1.00 98.25 126 THR A N 1
ATOM 981 C CA . THR A 1 126 ? 0.477 -8.891 -8.508 1.00 98.25 126 THR A CA 1
ATOM 982 C C . THR A 1 126 ? 0.576 -8.536 -9.982 1.00 98.25 126 THR A C 1
ATOM 984 O O . THR A 1 126 ? 1.659 -8.630 -10.546 1.00 98.25 126 THR A O 1
ATOM 987 N N . PHE A 1 127 ? -0.512 -8.054 -10.588 1.00 97.62 127 PHE A N 1
ATOM 988 C CA . PHE A 1 127 ? -0.515 -7.612 -11.978 1.00 97.62 127 PHE A CA 1
ATOM 989 C C . PHE A 1 127 ? 0.520 -6.510 -12.222 1.00 97.62 127 PHE A C 1
ATOM 991 O O . PHE A 1 127 ? 1.327 -6.633 -13.137 1.00 97.62 127 PHE A O 1
ATOM 998 N N . THR A 1 128 ? 0.565 -5.475 -11.375 1.00 95.94 128 THR A N 1
ATOM 999 C CA . THR A 1 128 ? 1.554 -4.395 -11.502 1.00 95.94 128 THR A CA 1
ATOM 1000 C C . THR A 1 128 ? 2.989 -4.913 -1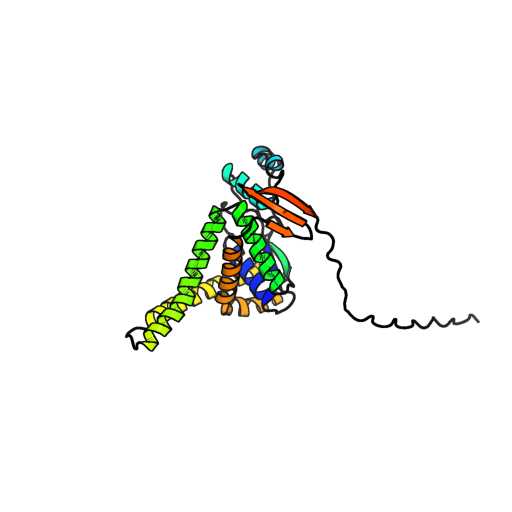1.407 1.00 95.94 128 THR A C 1
ATOM 1002 O O . THR A 1 128 ? 3.816 -4.543 -12.237 1.00 95.94 128 THR A O 1
ATOM 1005 N N . ASN A 1 129 ? 3.296 -5.785 -10.438 1.00 97.81 129 ASN A N 1
ATOM 1006 C CA . ASN A 1 129 ? 4.649 -6.328 -10.285 1.00 97.81 129 ASN A CA 1
ATOM 1007 C C . ASN A 1 129 ? 5.030 -7.266 -11.438 1.00 97.81 129 ASN A C 1
ATOM 1009 O O . ASN A 1 129 ? 6.128 -7.144 -11.970 1.00 97.81 129 ASN A O 1
ATOM 1013 N N . VAL A 1 130 ? 4.134 -8.164 -11.855 1.00 97.94 130 VAL A N 1
ATOM 1014 C CA . VAL A 1 130 ? 4.378 -9.076 -12.982 1.00 97.94 130 VAL A CA 1
ATOM 1015 C C . VAL A 1 130 ? 4.544 -8.300 -14.283 1.00 97.94 130 VAL A C 1
ATOM 1017 O O . VAL A 1 130 ? 5.473 -8.580 -15.028 1.00 97.94 130 VAL A O 1
ATOM 1020 N N . ALA A 1 131 ? 3.700 -7.305 -14.555 1.00 97.75 131 ALA A N 1
ATOM 1021 C CA . ALA A 1 131 ? 3.813 -6.503 -15.767 1.00 97.75 131 ALA A CA 1
ATOM 1022 C C . ALA A 1 131 ? 5.127 -5.712 -15.793 1.00 97.75 131 ALA A C 1
ATOM 1024 O O . ALA A 1 131 ? 5.841 -5.734 -16.792 1.00 97.75 131 ALA A O 1
ATOM 1025 N N . LEU A 1 132 ? 5.480 -5.051 -14.686 1.00 97.50 132 LEU A N 1
ATOM 1026 C CA . LEU A 1 132 ? 6.685 -4.233 -14.620 1.00 97.50 132 LEU A CA 1
ATOM 1027 C C . LEU A 1 132 ? 7.961 -5.086 -14.631 1.00 97.50 132 LEU A C 1
ATOM 1029 O O . LEU A 1 132 ? 8.770 -4.960 -15.544 1.00 97.50 132 LEU A O 1
ATOM 1033 N N . TRP A 1 133 ? 8.141 -5.985 -13.662 1.00 97.62 133 TRP A N 1
ATOM 1034 C CA . TRP A 1 133 ? 9.355 -6.803 -13.566 1.00 97.62 133 TRP A CA 1
ATOM 1035 C C . TRP A 1 133 ? 9.423 -7.873 -14.658 1.00 97.62 133 TRP A C 1
ATOM 1037 O O . TRP A 1 133 ? 10.495 -8.132 -15.203 1.00 97.62 133 TRP A O 1
ATOM 1047 N N . GLY A 1 134 ? 8.283 -8.453 -15.037 1.00 97.75 134 GLY A N 1
ATOM 1048 C CA . GLY A 1 134 ? 8.204 -9.410 -16.138 1.00 97.75 134 GLY A CA 1
ATOM 1049 C C . GLY A 1 134 ? 8.557 -8.783 -17.483 1.00 97.75 134 GLY A C 1
ATOM 1050 O O . GLY A 1 134 ? 9.161 -9.463 -18.304 1.00 97.75 134 GLY A O 1
ATOM 1051 N N . SER A 1 135 ? 8.284 -7.489 -17.696 1.00 97.94 135 SER A N 1
ATOM 1052 C CA . SER A 1 135 ? 8.737 -6.792 -18.908 1.00 97.94 135 SER A CA 1
ATOM 1053 C C . SER A 1 135 ? 10.263 -6.749 -19.035 1.00 97.94 135 SER A C 1
ATOM 1055 O O . SER A 1 135 ? 10.785 -6.966 -20.128 1.00 97.94 135 SER A O 1
ATOM 1057 N N . LEU A 1 136 ? 10.979 -6.553 -17.921 1.00 97.19 136 LEU A N 1
ATOM 1058 C CA . LEU A 1 136 ? 12.443 -6.552 -17.879 1.00 97.19 136 LEU A CA 1
ATOM 1059 C C . LEU A 1 136 ? 13.007 -7.953 -18.129 1.00 97.19 136 LEU A C 1
ATOM 1061 O O . LEU A 1 136 ? 13.892 -8.120 -18.965 1.00 97.19 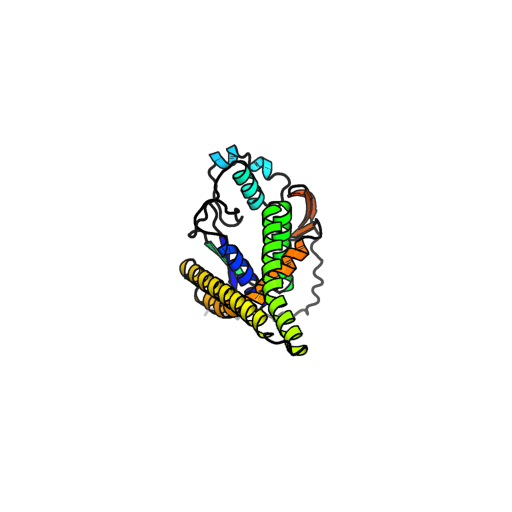136 LEU A O 1
ATOM 1065 N N . VAL A 1 137 ? 12.460 -8.962 -17.444 1.00 97.88 137 VAL A N 1
ATOM 1066 C CA . VAL A 1 137 ? 12.865 -10.367 -17.615 1.00 97.88 137 VAL A CA 1
ATOM 1067 C C . VAL A 1 137 ? 12.613 -10.835 -19.049 1.00 97.88 137 VAL A C 1
ATOM 1069 O O . VAL A 1 137 ? 13.487 -11.443 -19.663 1.00 97.88 137 VAL A O 1
ATOM 1072 N N . LEU A 1 138 ? 11.444 -10.515 -19.610 1.00 97.81 138 LEU A N 1
ATOM 1073 C CA . LEU A 1 138 ? 11.087 -10.887 -20.975 1.00 97.81 138 LEU A CA 1
ATOM 1074 C C . LEU A 1 138 ? 11.969 -10.173 -22.004 1.00 97.81 138 LEU A C 1
ATOM 1076 O O . LEU A 1 138 ? 12.455 -10.820 -22.927 1.00 97.81 138 LEU A O 1
ATOM 1080 N N . ALA A 1 139 ? 12.220 -8.870 -21.842 1.00 97.69 139 ALA A N 1
ATOM 1081 C CA . ALA A 1 139 ? 13.127 -8.135 -22.722 1.00 97.69 139 ALA A CA 1
ATOM 1082 C C . ALA A 1 139 ? 14.540 -8.735 -22.701 1.00 97.69 139 ALA A C 1
ATOM 1084 O O . ALA A 1 139 ? 15.131 -8.931 -23.760 1.00 97.69 139 ALA A O 1
ATOM 1085 N N . ALA A 1 140 ? 15.056 -9.088 -21.518 1.00 97.25 140 ALA A N 1
ATOM 1086 C CA . ALA A 1 140 ? 16.364 -9.720 -21.375 1.00 97.25 140 ALA A CA 1
ATOM 1087 C C . ALA A 1 140 ? 16.426 -11.102 -22.051 1.00 97.25 140 ALA A C 1
ATOM 1089 O O . ALA A 1 140 ? 17.390 -11.392 -22.756 1.00 97.25 140 ALA A O 1
ATOM 1090 N N . ALA A 1 141 ? 15.390 -11.932 -21.893 1.00 97.62 141 ALA A N 1
ATOM 1091 C CA . ALA A 1 141 ? 15.308 -13.250 -22.527 1.00 97.62 141 ALA A CA 1
ATOM 1092 C C . ALA A 1 141 ? 15.180 -13.176 -24.063 1.00 97.62 141 ALA A C 1
ATOM 1094 O O . ALA A 1 141 ? 15.754 -13.987 -24.792 1.00 97.62 141 ALA A O 1
ATOM 1095 N N . LEU A 1 142 ? 14.443 -12.191 -24.582 1.00 97.56 142 LEU A N 1
ATOM 1096 C CA . LEU A 1 142 ? 14.350 -11.951 -26.025 1.00 97.56 142 LEU A CA 1
ATOM 1097 C C . LEU A 1 142 ? 15.659 -11.383 -26.590 1.00 97.56 142 LEU A C 1
ATOM 1099 O O . LEU A 1 142 ? 16.075 -11.762 -27.681 1.00 97.56 142 LEU A O 1
ATOM 1103 N N . ALA A 1 143 ? 16.334 -10.509 -25.843 1.00 96.25 143 ALA A N 1
ATOM 1104 C CA . ALA A 1 143 ? 17.626 -9.964 -26.245 1.00 96.25 143 ALA A CA 1
ATOM 1105 C C . ALA A 1 143 ? 18.709 -11.054 -26.292 1.00 96.25 143 ALA A C 1
ATOM 1107 O O . ALA A 1 143 ? 19.478 -11.104 -27.249 1.00 96.25 143 ALA A O 1
ATOM 1108 N N . SER A 1 144 ? 18.738 -11.967 -25.313 1.00 96.44 144 SER A N 1
ATOM 1109 C CA . SER A 1 144 ? 19.712 -13.069 -25.277 1.00 96.44 144 SER A CA 1
ATOM 1110 C C . SER A 1 144 ? 19.500 -14.113 -26.377 1.00 96.44 144 SER A C 1
ATOM 1112 O O . SER A 1 144 ? 20.452 -14.773 -26.781 1.00 96.44 144 SER A O 1
ATOM 1114 N N . SER A 1 145 ? 18.278 -14.233 -26.898 1.00 96.19 145 SER A N 1
ATOM 1115 C CA . SER A 1 145 ? 17.946 -15.083 -28.050 1.00 96.19 145 SER A CA 1
ATOM 1116 C C . SER A 1 145 ? 18.067 -14.361 -29.399 1.00 96.19 145 SER A C 1
ATOM 1118 O O . SER A 1 145 ? 17.673 -14.917 -30.421 1.00 96.19 145 SER A O 1
ATOM 1120 N N . ALA A 1 146 ? 18.599 -13.130 -29.416 1.00 93.81 146 ALA A N 1
ATOM 1121 C CA . ALA A 1 146 ? 18.689 -12.267 -30.597 1.00 93.81 146 ALA A CA 1
ATOM 1122 C C . ALA A 1 146 ? 17.342 -12.081 -31.328 1.00 93.81 146 ALA A C 1
ATOM 1124 O O . ALA A 1 146 ? 17.298 -11.829 -32.535 1.00 93.81 146 ALA A O 1
ATOM 1125 N N . ALA A 1 147 ? 16.227 -12.195 -30.599 1.00 94.06 147 ALA A N 1
ATOM 1126 C CA . ALA A 1 147 ? 14.903 -12.069 -31.176 1.00 94.06 147 ALA A CA 1
ATOM 1127 C C . ALA A 1 147 ? 14.681 -10.632 -31.683 1.00 94.06 147 ALA A C 1
ATOM 1129 O O . ALA A 1 147 ? 14.983 -9.658 -30.975 1.00 94.06 147 ALA A O 1
ATOM 1130 N N . PRO A 1 148 ? 14.108 -10.451 -32.886 1.00 92.50 148 PRO A N 1
ATOM 1131 C CA . PRO A 1 148 ? 13.714 -9.127 -33.332 1.00 92.50 148 PRO A CA 1
ATOM 1132 C C . PRO A 1 148 ? 12.667 -8.557 -32.367 1.00 92.50 148 PRO A C 1
ATOM 1134 O O . PRO A 1 148 ? 11.819 -9.280 -31.847 1.00 92.50 148 PRO A O 1
ATOM 1137 N N . ARG A 1 149 ? 12.695 -7.237 -32.153 1.00 95.00 149 ARG A N 1
ATOM 1138 C CA . ARG A 1 149 ? 11.737 -6.519 -31.287 1.00 95.00 149 ARG A CA 1
ATOM 1139 C C . ARG A 1 149 ? 11.790 -6.891 -29.792 1.00 95.00 149 ARG A C 1
ATOM 1141 O O . ARG A 1 149 ? 10.826 -6.634 -29.075 1.00 95.00 149 ARG A O 1
ATOM 1148 N N . TRP A 1 150 ? 12.924 -7.386 -29.286 1.00 95.69 150 TRP A N 1
ATOM 1149 C CA . TRP A 1 150 ? 13.171 -7.575 -27.842 1.00 95.69 150 TRP A CA 1
ATOM 1150 C C . TRP A 1 150 ? 12.909 -6.315 -26.991 1.00 95.69 150 TRP A C 1
ATOM 1152 O O . TRP A 1 150 ? 12.628 -6.411 -25.799 1.00 95.69 150 TRP A O 1
ATOM 1162 N N . TRP A 1 151 ? 12.966 -5.128 -27.605 1.00 96.44 151 TRP A N 1
ATOM 1163 C CA . TRP A 1 151 ? 12.698 -3.841 -26.967 1.00 96.44 151 TRP A CA 1
ATOM 1164 C C . TRP A 1 151 ? 11.208 -3.590 -26.683 1.00 96.44 151 TRP A C 1
ATOM 1166 O O . TRP A 1 151 ? 10.897 -2.732 -25.862 1.00 96.44 151 TRP A O 1
ATOM 1176 N N . MET A 1 152 ? 10.270 -4.305 -27.323 1.00 97.25 152 MET A N 1
ATOM 1177 C CA . MET A 1 152 ? 8.828 -4.052 -27.159 1.00 97.25 152 MET A CA 1
ATOM 1178 C C . MET A 1 152 ? 8.341 -4.254 -25.712 1.00 97.25 152 MET A C 1
ATOM 1180 O O . MET A 1 152 ? 7.692 -3.346 -25.188 1.00 97.25 152 MET A O 1
ATOM 1184 N N . PRO A 1 153 ? 8.666 -5.369 -25.019 1.00 97.38 153 PRO A N 1
ATOM 1185 C CA . PRO A 1 153 ? 8.375 -5.500 -23.594 1.00 97.38 153 PRO A CA 1
ATOM 1186 C C . PRO A 1 153 ? 9.000 -4.374 -22.771 1.00 97.38 153 PRO A C 1
ATOM 1188 O O . PRO A 1 153 ? 8.312 -3.786 -21.943 1.00 97.38 153 PRO A O 1
ATOM 1191 N N . LEU A 1 154 ? 10.260 -4.012 -23.044 1.00 96.69 154 LEU A N 1
ATOM 1192 C CA . LEU A 1 154 ? 10.952 -2.933 -22.335 1.00 96.69 154 LEU A CA 1
ATOM 1193 C C . LEU A 1 154 ? 10.240 -1.584 -22.504 1.00 96.69 154 LEU A C 1
ATOM 1195 O O . LEU A 1 154 ? 10.074 -0.863 -21.526 1.00 96.69 154 LEU A O 1
ATOM 1199 N N . ALA A 1 155 ? 9.764 -1.259 -23.707 1.00 97.69 155 ALA A N 1
ATOM 1200 C CA . ALA A 1 155 ? 8.981 -0.051 -23.965 1.00 97.69 155 ALA A CA 1
ATOM 1201 C C . ALA A 1 155 ? 7.641 -0.058 -23.204 1.00 97.69 155 ALA A C 1
ATOM 1203 O O . ALA A 1 155 ? 7.246 0.960 -22.627 1.00 97.69 155 ALA A O 1
ATOM 1204 N N . GLY A 1 156 ? 6.967 -1.212 -23.135 1.00 97.44 156 GLY A N 1
ATOM 1205 C CA . GLY A 1 156 ? 5.769 -1.388 -22.308 1.00 97.44 156 GLY A CA 1
ATOM 1206 C C . GLY A 1 156 ? 6.058 -1.178 -20.817 1.00 97.44 156 GLY A C 1
ATOM 1207 O O . GLY A 1 156 ? 5.358 -0.419 -20.146 1.00 97.44 156 GLY A O 1
ATOM 1208 N N . GLY A 1 157 ? 7.138 -1.778 -20.314 1.00 97.75 157 GLY A N 1
ATOM 1209 C CA . GLY A 1 157 ? 7.623 -1.601 -18.945 1.00 97.75 157 GLY A CA 1
ATOM 1210 C C . GLY A 1 157 ? 7.984 -0.157 -18.615 1.00 97.75 157 GLY A C 1
ATOM 1211 O O . GLY A 1 157 ? 7.567 0.362 -17.583 1.00 97.75 157 GLY A O 1
ATOM 1212 N N . ALA A 1 158 ? 8.694 0.521 -19.517 1.00 97.94 158 ALA A N 1
ATOM 1213 C CA . ALA A 1 158 ? 9.044 1.932 -19.391 1.00 97.94 158 ALA A CA 1
ATOM 1214 C C . ALA A 1 158 ? 7.798 2.828 -19.363 1.00 97.94 158 ALA A C 1
ATOM 1216 O O . ALA A 1 158 ? 7.728 3.765 -18.568 1.00 97.94 158 ALA A O 1
ATOM 1217 N N . THR A 1 159 ? 6.778 2.504 -20.164 1.00 97.88 159 THR A N 1
ATOM 1218 C CA . THR A 1 159 ? 5.490 3.211 -20.142 1.00 97.88 159 THR A CA 1
ATOM 1219 C C . THR A 1 159 ? 4.791 3.037 -18.791 1.00 97.88 159 THR A C 1
ATOM 1221 O O . THR A 1 159 ? 4.357 4.018 -18.189 1.00 97.88 159 THR A O 1
ATOM 1224 N N . LEU A 1 160 ? 4.730 1.809 -18.261 1.00 97.31 160 LEU A N 1
ATOM 1225 C CA . LEU A 1 160 ? 4.171 1.544 -16.929 1.00 97.31 160 LEU A CA 1
ATOM 1226 C C . LEU A 1 160 ? 4.956 2.257 -15.821 1.00 97.31 160 LEU A C 1
ATOM 1228 O O . LEU A 1 160 ? 4.351 2.840 -14.919 1.00 97.31 160 LEU A O 1
ATOM 1232 N N . TYR A 1 161 ? 6.289 2.247 -15.905 1.00 98.12 161 TYR A N 1
ATOM 1233 C CA . TYR A 1 161 ? 7.170 2.985 -15.005 1.00 98.12 161 TYR A CA 1
ATOM 1234 C C . TYR A 1 161 ? 6.852 4.482 -15.009 1.00 98.12 161 TYR A C 1
ATOM 1236 O O . TYR A 1 161 ? 6.629 5.057 -13.941 1.00 98.12 161 TYR A O 1
ATOM 1244 N N . ALA A 1 162 ? 6.766 5.091 -16.195 1.00 98.06 162 ALA A N 1
ATOM 1245 C CA . ALA A 1 162 ? 6.468 6.508 -16.363 1.00 98.06 162 ALA A CA 1
ATOM 1246 C C . ALA A 1 162 ? 5.084 6.875 -15.808 1.00 98.06 162 ALA A C 1
ATOM 1248 O O . ALA A 1 162 ? 4.962 7.839 -15.055 1.00 98.06 162 ALA A O 1
ATOM 1249 N N . LEU A 1 163 ? 4.047 6.080 -16.094 1.00 97.06 163 LEU A N 1
ATOM 1250 C CA . LEU A 1 163 ? 2.704 6.304 -15.547 1.00 97.06 163 LEU A CA 1
ATOM 1251 C C . LEU A 1 163 ? 2.680 6.208 -14.014 1.00 97.06 163 LEU A C 1
ATOM 1253 O O . LEU A 1 163 ? 2.049 7.034 -13.350 1.00 97.06 163 LEU A O 1
ATOM 1257 N N . 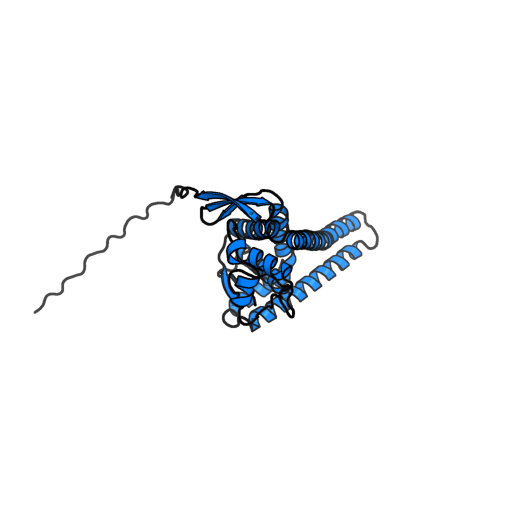GLY A 1 164 ? 3.391 5.235 -13.435 1.00 96.44 164 GLY A N 1
ATOM 1258 C CA . GLY A 1 164 ? 3.536 5.104 -11.983 1.00 96.44 164 GLY A CA 1
ATOM 1259 C C . GLY A 1 164 ? 4.294 6.274 -11.349 1.00 96.44 164 GLY A C 1
ATOM 1260 O O . GLY A 1 164 ? 3.892 6.768 -10.290 1.00 96.44 164 GLY A O 1
ATOM 1261 N N . ALA A 1 165 ? 5.332 6.773 -12.022 1.00 97.12 165 ALA A N 1
ATOM 1262 C CA . ALA A 1 165 ? 6.094 7.945 -11.604 1.00 97.12 165 ALA A CA 1
ATOM 1263 C C . ALA A 1 165 ? 5.241 9.225 -11.661 1.00 97.12 165 ALA A C 1
ATOM 1265 O O . ALA A 1 165 ? 5.219 9.980 -10.692 1.00 97.12 165 ALA A O 1
ATOM 1266 N N . ILE A 1 166 ? 4.456 9.428 -12.727 1.00 96.25 166 ILE A N 1
ATOM 1267 C CA . ILE A 1 166 ? 3.515 10.556 -12.856 1.00 96.25 166 ILE A CA 1
ATOM 1268 C C . ILE A 1 166 ? 2.458 10.498 -11.751 1.00 96.25 166 ILE A C 1
ATOM 1270 O O . ILE A 1 166 ? 2.260 11.477 -11.032 1.00 96.25 166 ILE A O 1
ATOM 1274 N N . LYS A 1 167 ? 1.819 9.336 -11.549 1.00 95.00 167 LYS A N 1
ATOM 1275 C CA . LYS A 1 167 ? 0.856 9.137 -10.453 1.00 95.00 167 LYS A CA 1
ATOM 1276 C C . LYS A 1 167 ? 1.489 9.459 -9.096 1.00 95.00 167 LYS A C 1
ATOM 1278 O O . LYS A 1 167 ? 0.846 10.058 -8.234 1.00 95.00 167 LYS A O 1
ATOM 1283 N N . THR A 1 168 ? 2.752 9.080 -8.917 1.00 95.12 168 THR A N 1
ATOM 1284 C CA . THR A 1 168 ? 3.519 9.359 -7.705 1.00 95.12 168 THR A CA 1
ATOM 1285 C C . THR A 1 168 ? 3.829 10.845 -7.525 1.00 95.12 168 THR A C 1
ATOM 1287 O O . THR A 1 168 ? 3.717 11.360 -6.416 1.00 95.12 168 THR A O 1
ATOM 1290 N N . ALA A 1 169 ? 4.174 11.559 -8.591 1.00 94.56 169 ALA A N 1
ATOM 1291 C CA . ALA A 1 169 ? 4.406 12.996 -8.530 1.00 94.56 169 ALA A CA 1
ATOM 1292 C C . ALA A 1 169 ? 3.121 13.753 -8.150 1.00 94.56 169 ALA A C 1
ATOM 1294 O O . ALA A 1 169 ? 3.144 14.593 -7.250 1.00 94.56 169 ALA A O 1
ATOM 1295 N N . LEU A 1 170 ? 1.983 13.387 -8.753 1.00 92.81 170 LEU A N 1
ATOM 1296 C CA . LEU A 1 170 ? 0.681 14.000 -8.461 1.00 92.81 170 LEU A CA 1
ATOM 1297 C C . LEU A 1 170 ? 0.264 13.818 -6.992 1.00 92.81 170 LEU A C 1
ATOM 1299 O O . LEU A 1 170 ? -0.179 14.775 -6.358 1.00 92.81 170 LEU A O 1
ATOM 1303 N N . ARG A 1 171 ? 0.452 12.626 -6.400 1.00 91.88 171 ARG A N 1
ATOM 1304 C CA . ARG A 1 171 ? 0.145 12.422 -4.966 1.00 91.88 171 ARG A CA 1
ATOM 1305 C C . ARG A 1 171 ? 1.019 13.281 -4.049 1.00 91.88 171 ARG A C 1
ATOM 1307 O O . ARG A 1 171 ? 0.535 13.719 -3.012 1.00 91.88 171 ARG A O 1
ATOM 1314 N N . HIS A 1 172 ? 2.277 13.536 -4.415 1.00 91.31 172 HIS A N 1
ATOM 1315 C CA . HIS A 1 172 ? 3.170 14.386 -3.619 1.00 91.31 172 HIS A CA 1
ATOM 1316 C C . HIS A 1 172 ? 2.777 15.858 -3.693 1.00 91.31 172 HIS A C 1
ATOM 1318 O O . HIS A 1 172 ? 2.858 16.546 -2.680 1.00 91.31 172 HIS A O 1
ATOM 1324 N N . GLN A 1 173 ? 2.270 16.323 -4.837 1.00 89.25 173 GLN A N 1
ATOM 1325 C CA . GLN A 1 173 ? 1.687 17.663 -4.936 1.00 89.25 173 GLN A CA 1
ATOM 1326 C C . GLN A 1 173 ? 0.488 17.813 -3.992 1.00 89.25 173 GLN A C 1
ATOM 1328 O O . GLN A 1 173 ? 0.451 18.751 -3.201 1.00 89.25 173 GLN A O 1
ATOM 1333 N N . ILE A 1 174 ? -0.433 16.840 -3.991 1.00 87.25 174 ILE A N 1
ATOM 1334 C CA . ILE A 1 174 ? -1.582 16.830 -3.069 1.00 87.25 174 ILE A CA 1
ATOM 1335 C C . ILE A 1 174 ? -1.108 16.851 -1.609 1.00 87.25 174 ILE A C 1
ATOM 1337 O O . ILE A 1 174 ? -1.609 17.635 -0.806 1.00 87.25 174 ILE A O 1
ATOM 1341 N N . ALA A 1 175 ? -0.113 16.031 -1.265 1.00 88.69 175 ALA A N 1
ATOM 1342 C CA . ALA A 1 175 ? 0.440 15.970 0.086 1.00 88.69 175 ALA A CA 1
ATOM 1343 C C . ALA A 1 175 ? 0.982 17.322 0.560 1.00 88.69 175 ALA A C 1
ATOM 1345 O O . ALA A 1 175 ? 0.709 17.736 1.683 1.00 88.69 175 ALA A O 1
ATOM 1346 N N . GLN A 1 176 ? 1.730 18.013 -0.301 1.00 87.12 176 GLN A N 1
ATOM 1347 C CA . GLN A 1 176 ? 2.317 19.316 0.005 1.00 87.12 176 GLN A CA 1
ATOM 1348 C C . GLN A 1 176 ? 1.252 20.408 0.156 1.00 87.12 176 GLN A C 1
ATOM 1350 O O . GLN A 1 176 ? 1.426 21.306 0.974 1.00 87.12 176 GLN A O 1
ATOM 1355 N N . THR A 1 177 ? 0.138 20.318 -0.579 1.00 88.00 177 THR A N 1
ATOM 1356 C CA . THR A 1 177 ? -1.004 21.230 -0.419 1.00 88.00 177 THR A CA 1
ATOM 1357 C C . THR A 1 177 ? -1.784 20.961 0.868 1.00 88.00 177 THR A C 1
ATOM 1359 O O . THR A 1 177 ? -2.177 21.901 1.551 1.00 88.00 177 THR A O 1
ATOM 1362 N N . CYS A 1 178 ? -2.010 19.692 1.218 1.00 87.50 178 CYS A N 1
ATOM 1363 C CA . CYS A 1 178 ? -2.791 19.328 2.402 1.00 87.50 178 CYS A CA 1
ATOM 1364 C C . CYS A 1 178 ? -1.996 19.403 3.715 1.00 87.50 178 CYS A C 1
ATOM 1366 O O . CYS A 1 178 ? -2.594 19.552 4.777 1.00 87.50 178 CYS A O 1
ATOM 1368 N N . LEU A 1 179 ? -0.667 19.270 3.662 1.00 90.56 179 LEU A N 1
ATOM 1369 C CA . LEU A 1 179 ? 0.226 19.260 4.826 1.00 90.56 179 LEU A CA 1
ATOM 1370 C C . LEU A 1 179 ? 1.425 20.209 4.620 1.00 90.56 179 LEU A C 1
ATOM 1372 O O . LEU A 1 179 ? 2.580 19.764 4.667 1.00 90.56 179 LEU A O 1
ATOM 1376 N N . PRO A 1 180 ? 1.186 21.517 4.400 1.00 90.50 180 PRO A N 1
ATOM 1377 C CA . PRO A 1 180 ? 2.241 22.481 4.082 1.00 90.50 180 PRO A CA 1
ATOM 1378 C C . PRO A 1 180 ? 3.309 22.585 5.180 1.00 90.50 180 PRO A C 1
ATOM 1380 O O . PRO A 1 180 ? 4.488 22.775 4.879 1.00 90.50 180 PRO A O 1
ATOM 1383 N N . GLN A 1 181 ? 2.936 22.365 6.445 1.00 92.06 181 GLN A N 1
ATOM 1384 C CA . GLN A 1 181 ? 3.848 22.363 7.592 1.00 92.06 181 GLN A CA 1
ATOM 1385 C C . GLN A 1 181 ? 4.924 21.262 7.543 1.00 92.06 181 GLN A C 1
ATOM 1387 O O . GLN A 1 181 ? 5.887 21.310 8.303 1.00 92.06 181 GLN A O 1
ATOM 1392 N N . HIS A 1 182 ? 4.779 20.264 6.664 1.00 91.25 182 HIS A N 1
ATOM 1393 C CA . HIS A 1 182 ? 5.743 19.174 6.476 1.00 91.25 182 HIS A CA 1
ATOM 1394 C C . HIS A 1 182 ? 6.442 19.221 5.106 1.00 91.25 182 HIS A C 1
ATOM 1396 O O . HIS A 1 182 ? 7.021 18.221 4.672 1.00 91.25 182 HIS A O 1
ATOM 1402 N N . GLY A 1 183 ? 6.400 20.368 4.417 1.00 87.38 183 GLY A N 1
ATOM 1403 C CA . GLY A 1 183 ? 6.858 20.515 3.034 1.00 87.38 183 GLY A CA 1
ATOM 1404 C C . GLY A 1 183 ? 8.282 20.016 2.766 1.00 87.38 183 GLY A C 1
ATOM 1405 O O . GLY A 1 183 ? 8.494 19.327 1.770 1.00 87.38 183 GLY A O 1
ATOM 1406 N N . ASP A 1 184 ? 9.246 20.294 3.649 1.00 89.81 184 ASP A N 1
ATOM 1407 C CA . ASP A 1 184 ? 10.641 19.856 3.468 1.00 89.81 184 ASP A CA 1
ATOM 1408 C C . ASP A 1 184 ? 10.795 18.335 3.494 1.00 89.81 184 ASP A C 1
ATOM 1410 O O . ASP A 1 184 ? 11.363 17.751 2.569 1.00 89.81 184 ASP A O 1
ATOM 1414 N N . ALA A 1 185 ? 10.233 17.675 4.510 1.00 91.12 185 ALA A N 1
ATOM 1415 C CA . ALA A 1 185 ? 10.284 16.220 4.632 1.00 91.12 185 ALA A CA 1
ATOM 1416 C C . ALA A 1 185 ? 9.578 15.530 3.451 1.00 91.12 185 ALA A C 1
ATOM 1418 O O . ALA A 1 185 ? 10.064 14.527 2.922 1.00 91.12 185 ALA A O 1
ATOM 1419 N N . LEU A 1 186 ? 8.453 16.092 2.993 1.00 91.81 186 LEU A N 1
ATOM 1420 C CA . LEU A 1 186 ? 7.717 15.581 1.837 1.00 91.81 186 LEU A CA 1
ATOM 1421 C C . LEU A 1 186 ? 8.484 15.779 0.522 1.00 91.81 186 LEU A C 1
ATOM 1423 O O . LEU A 1 186 ? 8.469 14.887 -0.323 1.00 91.81 186 LEU A O 1
ATOM 1427 N N . ARG A 1 187 ? 9.195 16.901 0.344 1.00 90.75 187 ARG A N 1
ATOM 1428 C CA . ARG A 1 187 ? 10.065 17.128 -0.825 1.00 90.75 187 ARG A CA 1
ATOM 1429 C C . ARG A 1 187 ? 11.224 16.138 -0.883 1.00 90.75 187 ARG A C 1
ATOM 1431 O O . ARG A 1 187 ? 11.497 15.598 -1.952 1.00 90.75 187 ARG A O 1
ATOM 1438 N N . GLN A 1 188 ? 11.870 15.870 0.252 1.00 90.50 188 GLN A N 1
ATOM 1439 C CA . GLN A 1 188 ? 12.954 14.884 0.327 1.00 90.50 188 GLN A CA 1
ATOM 1440 C C . GLN A 1 188 ? 12.457 13.473 -0.023 1.00 90.50 188 GLN A C 1
ATOM 1442 O O . GLN A 1 188 ? 13.096 12.761 -0.796 1.00 90.50 188 GLN A O 1
ATOM 1447 N N . LEU A 1 189 ? 11.276 13.094 0.481 1.00 93.38 189 LEU A N 1
ATOM 1448 C CA . LEU A 1 189 ? 10.633 11.824 0.142 1.00 93.38 189 LEU A CA 1
ATOM 1449 C C . LEU A 1 189 ? 10.259 11.737 -1.345 1.00 93.38 189 LEU A C 1
ATOM 1451 O O . LEU A 1 189 ? 10.396 10.669 -1.938 1.00 93.38 189 LEU A O 1
ATOM 1455 N N . ALA A 1 190 ? 9.782 12.831 -1.947 1.00 93.81 190 ALA A N 1
ATOM 1456 C CA . ALA A 1 190 ? 9.225 12.826 -3.297 1.00 93.81 190 ALA A CA 1
ATOM 1457 C C . ALA A 1 190 ? 10.215 12.314 -4.349 1.00 93.81 190 ALA A C 1
ATOM 1459 O O . ALA A 1 190 ? 9.841 11.477 -5.166 1.00 93.81 190 ALA A O 1
ATOM 1460 N N . GLY A 1 191 ? 11.476 12.758 -4.311 1.00 92.19 191 GLY A N 1
ATOM 1461 C CA . GLY A 1 191 ? 12.489 12.317 -5.276 1.00 92.19 191 GLY A CA 1
ATOM 1462 C C . GLY A 1 191 ? 12.708 10.803 -5.238 1.00 92.19 191 GLY A C 1
ATOM 1463 O O . GLY A 1 191 ? 12.649 10.139 -6.275 1.00 92.19 191 GLY A O 1
ATOM 1464 N N . PHE A 1 192 ? 12.876 10.248 -4.032 1.00 93.81 192 PHE A N 1
ATOM 1465 C CA . PHE A 1 192 ? 12.990 8.804 -3.850 1.00 93.81 192 PHE A CA 1
ATOM 1466 C C . PHE A 1 192 ? 11.715 8.088 -4.290 1.00 93.81 192 PHE A C 1
ATOM 1468 O O . PHE A 1 192 ? 11.784 7.141 -5.059 1.00 93.81 192 PHE A O 1
ATOM 1475 N N . ASP A 1 193 ? 10.550 8.527 -3.824 1.00 94.56 193 ASP A N 1
ATOM 1476 C CA . ASP A 1 193 ? 9.291 7.825 -4.062 1.00 94.56 193 ASP A CA 1
ATOM 1477 C C . ASP A 1 193 ? 8.922 7.831 -5.558 1.00 94.56 193 ASP A C 1
ATOM 1479 O O . ASP A 1 193 ? 8.465 6.814 -6.066 1.00 94.56 193 ASP A O 1
ATOM 1483 N N . ILE A 1 194 ? 9.182 8.922 -6.296 1.00 96.00 194 ILE A N 1
ATOM 1484 C CA . ILE A 1 194 ? 8.963 9.009 -7.755 1.00 96.00 194 ILE A CA 1
ATOM 1485 C C . ILE A 1 194 ? 9.860 8.023 -8.510 1.00 96.00 194 ILE A C 1
ATOM 1487 O O . ILE A 1 194 ? 9.371 7.316 -9.391 1.00 96.00 194 ILE A O 1
ATOM 1491 N N . ALA A 1 195 ? 11.151 7.964 -8.179 1.00 95.75 195 ALA A N 1
ATOM 1492 C CA . ALA A 1 195 ? 12.104 7.107 -8.884 1.00 95.75 195 ALA A CA 1
ATOM 1493 C C . ALA A 1 195 ? 12.009 5.629 -8.456 1.00 95.75 195 ALA A C 1
ATOM 1495 O O . ALA A 1 195 ? 12.152 4.713 -9.261 1.00 95.75 195 ALA A O 1
ATOM 1496 N N . ALA A 1 196 ? 11.752 5.383 -7.175 1.00 95.69 196 ALA A N 1
ATOM 1497 C CA . ALA A 1 196 ? 11.809 4.066 -6.551 1.00 95.69 196 ALA A CA 1
ATOM 1498 C C . ALA A 1 196 ? 10.425 3.486 -6.217 1.00 95.69 196 ALA A C 1
ATOM 1500 O O . ALA A 1 196 ? 10.338 2.500 -5.477 1.00 95.69 196 ALA A O 1
ATOM 1501 N N . TRP A 1 197 ? 9.339 4.025 -6.789 1.00 96.44 197 TRP A N 1
ATOM 1502 C CA . TRP A 1 197 ? 7.990 3.473 -6.611 1.00 96.44 197 TRP A CA 1
ATOM 1503 C C . TRP A 1 197 ? 7.901 1.956 -6.892 1.00 96.44 197 TRP A C 1
ATOM 1505 O O . TRP A 1 197 ? 7.166 1.283 -6.160 1.00 96.44 197 TRP A O 1
ATOM 1515 N N . PRO A 1 198 ? 8.652 1.359 -7.851 1.00 97.56 198 PRO A N 1
ATOM 1516 C CA . PRO A 1 198 ? 8.631 -0.089 -8.059 1.00 97.56 198 PRO A CA 1
ATOM 1517 C C . PRO A 1 198 ? 9.108 -0.885 -6.842 1.00 97.56 198 PRO A C 1
ATOM 1519 O O . PRO A 1 198 ? 8.578 -1.959 -6.563 1.00 97.56 198 PRO A O 1
ATOM 1522 N N . LEU A 1 199 ? 10.077 -0.355 -6.085 1.00 96.62 199 LEU A N 1
ATOM 1523 C CA . LEU A 1 199 ? 10.574 -0.993 -4.864 1.00 96.62 199 LEU A CA 1
ATOM 1524 C C . LEU A 1 199 ? 9.511 -0.958 -3.764 1.00 96.62 199 LEU A C 1
ATOM 1526 O O . LEU A 1 199 ? 9.256 -1.973 -3.117 1.00 96.62 199 LEU A O 1
ATOM 1530 N N . ALA A 1 200 ? 8.836 0.182 -3.593 1.00 96.44 200 ALA A N 1
ATOM 1531 C CA . ALA A 1 200 ? 7.705 0.298 -2.675 1.00 96.44 200 ALA A CA 1
ATOM 1532 C C . ALA A 1 200 ? 6.565 -0.661 -3.065 1.00 96.44 200 ALA A C 1
ATOM 1534 O O . ALA A 1 200 ? 6.014 -1.348 -2.203 1.00 96.44 200 ALA A O 1
ATOM 1535 N N . ALA A 1 201 ? 6.252 -0.773 -4.361 1.00 97.12 201 ALA A N 1
ATOM 1536 C CA . ALA A 1 201 ? 5.247 -1.700 -4.879 1.00 97.12 201 ALA A CA 1
ATOM 1537 C C . ALA A 1 201 ? 5.615 -3.172 -4.630 1.00 97.12 201 ALA A C 1
ATOM 1539 O O . ALA A 1 201 ? 4.737 -3.969 -4.285 1.00 97.12 201 ALA A O 1
ATOM 1540 N N . LEU A 1 202 ? 6.896 -3.529 -4.754 1.00 97.56 202 LEU A N 1
ATOM 1541 C CA . LEU A 1 202 ? 7.393 -4.877 -4.488 1.00 97.56 202 LEU A CA 1
ATOM 1542 C C . LEU A 1 202 ? 7.333 -5.222 -2.993 1.00 97.56 202 LEU A C 1
ATOM 1544 O O . LEU A 1 202 ? 6.828 -6.281 -2.624 1.00 97.56 202 LEU A O 1
ATOM 1548 N N . VAL A 1 203 ? 7.775 -4.313 -2.117 1.00 97.69 203 VAL A N 1
ATOM 1549 C CA . VAL A 1 203 ? 7.714 -4.499 -0.654 1.00 97.69 203 VAL A CA 1
ATOM 1550 C C . VAL A 1 203 ? 6.266 -4.575 -0.167 1.00 97.69 203 VAL A C 1
ATOM 1552 O O . VAL A 1 203 ? 5.928 -5.432 0.654 1.00 97.69 203 VAL A O 1
ATOM 1555 N N . ASN A 1 204 ? 5.387 -3.731 -0.712 1.00 97.88 204 ASN A N 1
ATOM 1556 C CA . ASN A 1 204 ? 3.953 -3.795 -0.454 1.00 97.88 204 ASN A CA 1
ATOM 1557 C C . ASN A 1 204 ? 3.367 -5.151 -0.855 1.00 97.88 204 ASN A C 1
ATOM 1559 O O . ASN A 1 204 ? 2.654 -5.769 -0.066 1.00 97.88 204 ASN A O 1
ATOM 1563 N N . TRP A 1 205 ? 3.688 -5.619 -2.065 1.00 98.19 205 TRP A N 1
ATOM 1564 C CA . TRP A 1 205 ? 3.236 -6.910 -2.573 1.00 98.19 205 TRP A CA 1
ATOM 1565 C C . TRP A 1 205 ? 3.741 -8.070 -1.712 1.00 98.19 205 TRP A C 1
ATOM 1567 O O . TRP A 1 205 ? 2.947 -8.932 -1.344 1.00 98.19 205 TRP A O 1
ATOM 1577 N N . ALA A 1 206 ? 5.008 -8.053 -1.293 1.00 98.06 206 ALA A N 1
ATOM 1578 C CA . ALA A 1 206 ? 5.563 -9.070 -0.404 1.00 98.06 206 ALA A CA 1
ATOM 1579 C C . ALA A 1 206 ? 4.810 -9.131 0.937 1.00 98.06 206 ALA A C 1
ATOM 1581 O O . ALA A 1 206 ? 4.409 -10.209 1.378 1.00 98.06 206 ALA A O 1
ATOM 1582 N N . GLY A 1 207 ? 4.552 -7.981 1.572 1.00 97.75 207 GLY A N 1
ATOM 1583 C CA . GLY A 1 207 ? 3.782 -7.926 2.820 1.00 97.75 207 GLY A CA 1
ATOM 1584 C C . GLY A 1 207 ? 2.319 -8.351 2.641 1.00 97.75 207 GLY A C 1
ATOM 1585 O O . GLY A 1 207 ? 1.745 -9.019 3.506 1.00 97.75 207 GLY A O 1
ATOM 1586 N N . LEU A 1 208 ? 1.727 -8.013 1.497 1.00 97.50 208 LEU A N 1
ATOM 1587 C CA . LEU A 1 208 ? 0.367 -8.383 1.125 1.00 97.50 208 LEU A CA 1
ATOM 1588 C C . LEU A 1 208 ? 0.223 -9.892 0.884 1.00 97.50 208 LEU A C 1
ATOM 1590 O O . LEU A 1 208 ? -0.663 -10.510 1.473 1.00 97.50 208 LEU A O 1
ATOM 1594 N N . VAL A 1 209 ? 1.109 -10.512 0.102 1.00 97.56 209 VAL A N 1
ATOM 1595 C CA . VAL A 1 209 ? 1.125 -11.969 -0.112 1.00 97.56 209 VAL A CA 1
ATOM 1596 C C . VAL A 1 209 ? 1.414 -12.696 1.199 1.00 97.56 209 VAL A C 1
ATOM 1598 O O . VAL A 1 209 ? 0.702 -13.635 1.551 1.00 97.56 209 VAL A O 1
ATOM 1601 N N . ALA A 1 210 ? 2.374 -12.212 1.992 1.00 97.44 210 ALA A N 1
ATOM 1602 C CA . ALA A 1 210 ? 2.667 -12.785 3.302 1.00 97.44 210 ALA A CA 1
ATOM 1603 C C . ALA A 1 210 ? 1.436 -12.777 4.228 1.00 97.44 210 ALA A C 1
ATOM 1605 O O . ALA A 1 210 ? 1.237 -13.720 4.997 1.00 97.44 210 ALA A O 1
ATOM 1606 N N . SER A 1 211 ? 0.580 -11.753 4.138 1.00 97.31 211 SER A N 1
ATOM 1607 C CA . SER A 1 211 ? -0.644 -11.651 4.945 1.00 97.31 211 SER A CA 1
ATOM 1608 C C . SER A 1 211 ? -1.699 -12.724 4.643 1.00 97.31 211 SER A C 1
ATOM 1610 O O . SER A 1 211 ? -2.605 -12.919 5.460 1.00 97.31 211 SER A O 1
ATOM 1612 N N . ALA A 1 212 ? -1.590 -13.433 3.510 1.00 95.94 212 ALA A N 1
ATOM 1613 C CA . ALA A 1 212 ? -2.471 -14.549 3.161 1.00 95.94 212 ALA A CA 1
ATOM 1614 C C . ALA A 1 212 ? -2.341 -15.719 4.149 1.00 95.94 212 ALA A C 1
ATOM 1616 O O . ALA A 1 212 ? -3.304 -16.454 4.367 1.00 95.94 212 ALA A O 1
ATOM 1617 N N . VAL A 1 213 ? -1.168 -15.862 4.774 1.00 94.69 213 VAL A N 1
ATOM 1618 C CA . VAL A 1 213 ? -0.828 -16.987 5.647 1.00 94.69 213 VAL A CA 1
ATOM 1619 C C . VAL A 1 213 ? -0.913 -16.591 7.119 1.00 94.69 213 VAL A C 1
ATOM 1621 O O . VAL A 1 213 ? -0.375 -15.565 7.541 1.00 94.69 213 VAL A O 1
ATOM 1624 N N . GLY A 1 214 ? -1.529 -17.463 7.918 1.00 93.19 214 GLY A N 1
ATOM 1625 C CA . GLY A 1 214 ? -1.658 -17.329 9.369 1.00 93.19 214 GLY A CA 1
ATOM 1626 C C . GLY A 1 214 ? -2.995 -16.734 9.808 1.00 93.19 214 GLY A C 1
ATOM 1627 O O . GLY A 1 214 ? -3.737 -16.148 9.024 1.00 93.19 214 GLY A O 1
ATOM 1628 N N . ASP A 1 215 ? -3.324 -16.897 11.080 1.00 93.94 215 ASP A N 1
ATOM 1629 C CA . ASP A 1 215 ? -4.558 -16.398 11.699 1.00 93.94 215 ASP A CA 1
ATOM 1630 C C . ASP A 1 215 ? -4.277 -15.517 12.922 1.00 93.94 215 ASP A C 1
ATOM 1632 O O . ASP A 1 215 ? -5.198 -15.114 13.619 1.00 93.94 215 ASP A O 1
ATOM 1636 N N . THR A 1 216 ? -3.011 -15.216 13.194 1.00 94.56 216 THR A N 1
ATOM 1637 C CA . THR A 1 216 ? -2.586 -14.597 14.445 1.00 94.56 216 THR A CA 1
ATOM 1638 C C . THR A 1 216 ? -1.983 -13.221 14.193 1.00 94.56 216 THR A C 1
ATOM 1640 O O . THR A 1 216 ? -1.150 -13.046 13.302 1.00 94.56 216 THR A O 1
ATOM 1643 N N . ILE A 1 217 ? -2.402 -12.240 14.992 1.00 94.81 217 ILE A N 1
ATOM 1644 C CA . ILE A 1 217 ? -1.877 -10.875 14.982 1.00 94.81 217 ILE A CA 1
ATOM 1645 C C . ILE A 1 217 ? -1.271 -10.592 16.351 1.00 94.81 217 ILE A C 1
ATOM 1647 O O . ILE A 1 217 ? -1.969 -10.656 17.357 1.00 94.81 217 ILE A O 1
ATOM 1651 N N . THR A 1 218 ? 0.009 -10.231 16.385 1.00 93.25 218 THR A N 1
ATOM 1652 C CA . THR A 1 218 ? 0.662 -9.730 17.598 1.00 93.25 218 THR A CA 1
ATOM 1653 C C . THR A 1 218 ? 0.818 -8.220 17.491 1.00 93.25 218 THR A C 1
ATOM 1655 O O . THR A 1 218 ? 1.295 -7.702 16.478 1.00 93.25 218 THR A O 1
ATOM 1658 N N . TRP A 1 219 ? 0.393 -7.496 18.521 1.00 90.75 219 TRP A N 1
ATOM 1659 C CA . TRP A 1 219 ? 0.511 -6.047 18.576 1.00 90.75 219 TRP A CA 1
ATOM 1660 C C . TRP A 1 219 ? 0.630 -5.566 20.019 1.00 90.75 219 TRP A C 1
ATOM 1662 O O . TRP A 1 219 ? -0.187 -5.931 20.860 1.00 90.75 219 TRP A O 1
ATOM 1672 N N . ARG A 1 220 ? 1.656 -4.747 20.298 1.00 88.81 220 ARG A N 1
ATOM 1673 C CA . ARG A 1 220 ? 1.928 -4.171 21.630 1.00 88.81 220 ARG A CA 1
ATOM 1674 C C . ARG A 1 220 ? 1.896 -5.213 22.761 1.00 88.81 220 ARG A C 1
ATOM 1676 O O . ARG A 1 220 ? 1.280 -4.999 23.796 1.00 88.81 220 ARG A O 1
ATOM 1683 N N . GLY A 1 221 ? 2.528 -6.366 22.532 1.00 91.38 221 GLY A N 1
ATOM 1684 C CA . GLY A 1 221 ? 2.579 -7.459 23.511 1.00 91.38 221 GLY A CA 1
ATOM 1685 C C . GLY A 1 221 ? 1.275 -8.250 23.666 1.00 91.38 221 GLY A C 1
ATOM 1686 O O . GLY A 1 221 ? 1.186 -9.093 24.547 1.00 91.38 221 GLY A O 1
ATOM 1687 N N . ILE A 1 222 ? 0.266 -8.025 22.823 1.00 94.25 222 ILE A N 1
ATOM 1688 C CA . ILE A 1 222 ? -0.990 -8.782 22.841 1.00 94.25 222 ILE A CA 1
ATOM 1689 C C . ILE A 1 222 ? -1.091 -9.611 21.566 1.00 94.25 222 ILE A C 1
ATOM 1691 O O . ILE A 1 222 ? -0.929 -9.090 20.461 1.00 94.25 222 ILE A O 1
ATOM 1695 N N . ARG A 1 223 ? -1.366 -10.904 21.721 1.00 95.50 223 ARG A N 1
ATOM 1696 C CA . ARG A 1 223 ? -1.603 -11.849 20.635 1.00 95.50 223 ARG A CA 1
ATOM 1697 C C . ARG A 1 223 ? -3.103 -12.087 20.483 1.00 95.50 223 ARG A C 1
ATOM 1699 O O . ARG A 1 223 ? -3.776 -12.522 21.414 1.00 95.50 223 ARG A O 1
ATOM 1706 N N . TYR A 1 224 ? -3.609 -11.826 19.286 1.00 96.00 224 TYR A N 1
ATOM 1707 C CA . TYR A 1 224 ? -4.997 -12.024 18.887 1.00 96.00 224 TYR A CA 1
ATOM 1708 C C . TYR A 1 224 ? -5.073 -13.179 17.900 1.00 96.00 224 TYR A C 1
ATOM 1710 O O . TYR A 1 224 ? -4.403 -13.145 16.864 1.00 96.00 224 TYR A O 1
ATOM 1718 N N . ARG A 1 225 ? -5.914 -14.177 18.182 1.00 96.25 225 ARG A N 1
ATOM 1719 C CA . ARG A 1 225 ? -6.215 -15.240 17.218 1.00 96.25 225 ARG A CA 1
ATOM 1720 C C . ARG A 1 225 ? -7.515 -14.935 16.492 1.00 96.25 225 ARG A C 1
ATOM 1722 O O . ARG A 1 225 ? -8.577 -14.839 17.105 1.00 96.25 225 ARG A O 1
ATOM 1729 N N . MET A 1 226 ? -7.430 -14.791 15.180 1.00 96.38 226 MET A N 1
ATOM 1730 C CA . MET A 1 226 ? -8.524 -14.378 14.315 1.00 96.38 226 MET A CA 1
ATOM 1731 C C . MET A 1 226 ? -9.314 -15.589 13.817 1.00 96.38 226 MET A C 1
ATOM 1733 O O . MET A 1 226 ? -8.774 -16.595 13.366 1.00 96.38 226 MET A O 1
ATOM 1737 N N . GLY A 1 227 ? -10.632 -15.483 13.890 1.00 93.56 227 GLY A N 1
ATOM 1738 C CA . GLY A 1 227 ? -11.594 -16.416 13.334 1.00 93.56 227 GLY A CA 1
ATOM 1739 C C . GLY A 1 227 ? -12.239 -15.893 12.052 1.00 93.56 227 GLY A C 1
ATOM 1740 O O . GLY A 1 227 ? -11.926 -14.817 11.535 1.00 93.56 227 GLY A O 1
ATOM 1741 N N . ARG A 1 228 ? -13.195 -16.670 11.534 1.00 88.88 228 ARG A N 1
ATOM 1742 C CA . ARG A 1 228 ? -13.998 -16.274 10.369 1.00 88.88 228 ARG A CA 1
ATOM 1743 C C . ARG A 1 228 ? -14.730 -14.955 10.639 1.00 88.88 228 ARG A C 1
ATOM 1745 O O . ARG A 1 228 ? -15.152 -14.683 11.758 1.00 88.88 228 ARG A O 1
ATOM 1752 N N . GLY A 1 229 ? -14.862 -14.131 9.600 1.00 86.81 229 GLY A N 1
ATOM 1753 C CA . GLY A 1 229 ? -15.564 -12.846 9.680 1.00 86.81 229 GLY A CA 1
ATOM 1754 C C . GLY A 1 229 ? -14.875 -11.774 10.535 1.00 86.81 229 GLY A C 1
ATOM 1755 O O . GLY A 1 229 ? -15.502 -10.747 10.805 1.00 86.81 229 GLY A O 1
ATOM 1756 N N . GLY A 1 230 ? -13.622 -11.998 10.952 1.00 91.38 230 GLY A N 1
ATOM 1757 C CA . GLY A 1 230 ? -12.861 -11.074 11.796 1.00 91.38 230 GLY A CA 1
ATOM 1758 C C . GLY A 1 230 ? -13.218 -11.140 13.282 1.00 91.38 230 GLY A C 1
ATOM 1759 O O . GLY A 1 230 ? -12.948 -10.188 14.009 1.00 91.38 230 GLY A O 1
ATOM 1760 N N . VAL A 1 231 ? -13.826 -12.239 13.738 1.00 94.94 231 VAL A N 1
ATOM 1761 C CA . VAL A 1 231 ? -14.085 -12.479 15.166 1.00 94.94 231 VAL A CA 1
ATOM 1762 C C . VAL A 1 231 ? -12.788 -12.882 15.863 1.00 94.94 231 VAL A C 1
ATOM 1764 O O . VAL A 1 231 ? -12.093 -13.778 15.395 1.00 94.94 231 VAL A O 1
ATOM 1767 N N . VAL A 1 232 ? -12.460 -12.257 16.986 1.00 96.19 232 VAL A N 1
ATOM 1768 C CA . VAL A 1 232 ? -11.318 -12.621 17.830 1.00 96.19 232 VAL A CA 1
ATOM 1769 C C . VAL A 1 232 ? -11.704 -13.836 18.677 1.00 96.19 232 VAL A C 1
ATOM 1771 O O . VAL A 1 232 ? -12.615 -13.764 19.496 1.00 96.19 232 VAL A O 1
ATOM 1774 N N . ARG A 1 233 ? -11.021 -14.964 18.458 1.00 95.31 233 ARG A N 1
ATOM 1775 C CA . ARG A 1 233 ? -11.265 -16.242 19.151 1.00 95.31 233 ARG A CA 1
ATOM 1776 C C . ARG A 1 233 ? -10.571 -16.323 20.502 1.00 95.31 233 ARG A C 1
ATOM 1778 O O . ARG A 1 233 ? -11.111 -16.911 21.429 1.00 95.31 233 ARG A O 1
ATOM 1785 N N . SER A 1 234 ? -9.372 -15.763 20.597 1.00 94.88 234 SER A N 1
ATOM 1786 C CA . SER A 1 234 ? -8.610 -15.704 21.839 1.00 94.88 234 SER A CA 1
ATOM 1787 C C . SER A 1 234 ? -7.738 -14.457 21.872 1.00 94.88 234 SER A C 1
ATOM 1789 O O . SER A 1 234 ? -7.323 -13.936 20.830 1.00 94.88 234 SER A O 1
ATOM 1791 N N . VAL A 1 235 ? -7.477 -13.994 23.091 1.00 95.12 235 VAL A N 1
ATOM 1792 C CA . VAL A 1 235 ? -6.579 -12.883 23.394 1.00 95.12 235 VAL A CA 1
ATOM 1793 C C . VAL A 1 235 ? -5.607 -13.371 24.455 1.00 95.12 235 VAL A C 1
ATOM 1795 O O . VAL A 1 235 ? -6.025 -13.813 25.520 1.00 95.12 235 VAL A O 1
ATOM 1798 N N . GLU A 1 236 ? -4.319 -13.296 24.156 1.00 95.81 236 GLU A N 1
ATOM 1799 C CA . GLU A 1 236 ? -3.242 -13.690 25.058 1.00 95.81 236 GLU A CA 1
ATOM 1800 C C . GLU A 1 236 ? -2.319 -12.485 25.255 1.00 95.81 236 GLU A C 1
ATOM 1802 O O . GLU A 1 236 ? -1.828 -11.902 24.285 1.00 95.81 236 GLU A O 1
ATOM 1807 N N . ARG A 1 237 ? -2.094 -12.079 26.507 1.00 93.75 237 ARG A N 1
ATOM 1808 C CA . ARG A 1 237 ? -1.071 -11.079 26.828 1.00 93.75 237 ARG A CA 1
ATOM 1809 C C . ARG A 1 237 ? 0.260 -11.800 26.956 1.00 93.75 237 ARG A C 1
ATOM 1811 O O . ARG A 1 237 ? 0.412 -12.661 27.815 1.00 93.75 237 ARG A O 1
ATOM 1818 N N . LEU A 1 238 ? 1.201 -11.451 26.093 1.00 89.88 238 LEU A N 1
ATOM 1819 C CA . LEU A 1 238 ? 2.556 -11.965 26.169 1.00 89.88 238 LEU A CA 1
ATOM 1820 C C . LEU A 1 238 ? 3.236 -11.305 27.365 1.00 89.88 238 LEU A C 1
ATOM 1822 O O . LEU A 1 238 ? 3.104 -10.093 27.562 1.00 89.88 238 LEU A O 1
ATOM 1826 N N . ALA A 1 239 ? 3.957 -12.098 28.158 1.00 80.75 239 ALA A N 1
ATOM 1827 C CA . ALA A 1 239 ? 4.856 -11.544 29.159 1.00 80.75 239 ALA A CA 1
ATOM 1828 C C . ALA A 1 239 ? 5.780 -10.519 28.476 1.00 80.75 239 ALA A C 1
ATOM 1830 O O . ALA A 1 239 ? 6.138 -10.723 27.306 1.00 80.75 239 ALA A O 1
ATOM 1831 N N . PRO A 1 240 ? 6.164 -9.421 29.158 1.00 68.06 240 PRO A N 1
ATOM 1832 C CA . PRO A 1 240 ? 7.216 -8.563 28.641 1.00 68.06 240 PRO A CA 1
ATOM 1833 C C . PRO A 1 240 ? 8.390 -9.482 28.327 1.00 68.06 240 PRO A C 1
ATOM 1835 O O . PRO A 1 240 ? 8.825 -10.228 29.206 1.00 68.06 240 PRO A O 1
ATOM 1838 N N . ALA A 1 241 ? 8.848 -9.498 27.074 1.00 56.41 241 ALA A N 1
ATOM 1839 C CA . ALA A 1 241 ? 10.095 -10.173 26.769 1.00 56.41 241 ALA A CA 1
ATOM 1840 C C . ALA A 1 241 ? 11.106 -9.612 27.767 1.00 56.41 241 ALA A C 1
ATOM 1842 O O . ALA A 1 241 ? 11.271 -8.391 27.824 1.00 56.41 241 ALA A O 1
ATOM 1843 N N . SER A 1 242 ? 11.695 -10.467 28.605 1.00 41.41 242 SER A N 1
ATOM 1844 C CA . SER A 1 242 ? 12.824 -10.077 29.433 1.00 41.41 242 SER A CA 1
ATOM 1845 C C . SER A 1 242 ? 13.848 -9.506 28.464 1.00 41.41 242 SER A C 1
ATOM 1847 O O . SER A 1 242 ? 14.464 -10.246 27.695 1.00 41.41 242 SER A O 1
ATOM 1849 N N . LEU A 1 243 ? 13.937 -8.181 28.404 1.00 39.91 243 LEU A N 1
ATOM 1850 C CA . LEU A 1 243 ? 14.981 -7.491 27.680 1.00 39.91 243 LEU A CA 1
ATOM 1851 C C . LEU A 1 243 ? 16.262 -7.900 28.395 1.00 39.91 243 LEU A C 1
ATOM 1853 O O . LEU A 1 243 ? 16.615 -7.325 29.420 1.00 39.91 243 LEU A O 1
ATOM 1857 N N . ALA A 1 244 ? 16.924 -8.940 27.890 1.00 33.72 244 ALA A N 1
ATOM 1858 C CA . ALA A 1 244 ? 18.329 -9.167 28.154 1.00 33.72 244 ALA A CA 1
ATOM 1859 C C . ALA A 1 244 ? 19.052 -7.958 27.557 1.00 33.72 244 ALA A C 1
ATOM 1861 O O . ALA A 1 244 ? 19.399 -7.914 26.379 1.00 33.72 244 ALA A O 1
ATOM 1862 N N . PHE A 1 245 ? 19.157 -6.915 28.371 1.00 35.44 245 PHE A N 1
ATOM 1863 C CA . PHE A 1 245 ? 19.896 -5.706 28.089 1.00 35.44 245 PHE A CA 1
ATOM 1864 C C . PHE A 1 245 ? 21.377 -6.063 28.237 1.00 35.44 245 PHE A C 1
ATOM 1866 O O . PHE A 1 245 ? 22.010 -5.781 29.246 1.00 35.44 245 PHE A O 1
ATOM 1873 N N . THR A 1 246 ? 21.951 -6.753 27.252 1.00 41.19 246 THR A N 1
ATOM 1874 C CA . THR A 1 246 ? 23.410 -6.828 27.120 1.00 41.19 246 THR A CA 1
ATOM 1875 C C . THR A 1 246 ? 23.876 -5.535 26.464 1.00 41.19 246 THR A C 1
ATOM 1877 O O . THR A 1 246 ? 24.110 -5.472 25.260 1.00 41.19 246 THR A O 1
ATOM 1880 N N . GLY A 1 247 ? 23.941 -4.477 27.266 1.00 31.48 247 GLY A N 1
ATOM 1881 C CA . GLY A 1 247 ? 24.472 -3.175 26.894 1.00 31.48 247 GLY A CA 1
ATOM 1882 C C . GLY A 1 247 ? 25.160 -2.581 28.113 1.00 31.48 247 GLY A C 1
ATOM 1883 O O . GLY A 1 247 ? 24.486 -2.234 29.074 1.00 31.48 247 GLY A O 1
ATOM 1884 N N . LYS A 1 248 ? 26.498 -2.563 28.066 1.00 35.75 248 LYS A N 1
ATOM 1885 C CA . LYS A 1 248 ? 27.447 -2.035 29.058 1.00 35.75 248 LYS A CA 1
ATOM 1886 C C . LYS A 1 248 ? 26.865 -0.932 29.950 1.00 35.75 248 LYS A C 1
ATOM 1888 O O . LYS A 1 248 ? 26.455 0.114 29.457 1.00 35.75 248 LYS A O 1
ATOM 1893 N N . THR A 1 249 ? 26.943 -1.150 31.258 1.00 33.25 249 THR A N 1
ATOM 1894 C CA . THR A 1 249 ? 26.902 -0.107 32.283 1.00 33.25 249 THR A CA 1
ATOM 1895 C C . THR A 1 249 ? 27.935 0.968 31.941 1.00 33.25 249 THR A C 1
ATOM 1897 O O . THR A 1 249 ? 29.140 0.728 32.012 1.00 33.25 249 THR A O 1
ATOM 1900 N N . ALA A 1 250 ? 27.467 2.146 31.533 1.00 35.66 250 ALA A N 1
ATOM 1901 C CA . ALA A 1 250 ? 28.255 3.362 31.654 1.00 35.66 250 ALA A CA 1
ATOM 1902 C C . ALA A 1 250 ? 28.394 3.666 33.154 1.00 35.66 250 ALA A C 1
ATOM 1904 O O . ALA A 1 250 ? 27.415 3.569 33.897 1.00 35.66 250 ALA A O 1
ATOM 1905 N N . ALA A 1 251 ? 29.621 3.941 33.594 1.00 37.69 251 ALA A N 1
ATOM 1906 C CA . ALA A 1 251 ? 29.914 4.324 34.968 1.00 37.69 251 ALA A CA 1
ATOM 1907 C C . ALA A 1 251 ? 29.171 5.628 35.329 1.00 37.69 251 ALA A C 1
ATOM 1909 O O . ALA A 1 251 ? 28.995 6.469 34.445 1.00 37.69 251 ALA A O 1
ATOM 1910 N N . PRO A 1 252 ? 28.732 5.813 36.586 1.00 35.19 252 PRO A N 1
ATOM 1911 C CA . PRO A 1 252 ? 28.120 7.066 37.009 1.00 35.19 252 PRO A CA 1
ATOM 1912 C C . PRO A 1 252 ? 29.161 8.193 36.982 1.00 35.19 252 PRO A C 1
ATOM 1914 O O . PRO A 1 252 ? 30.239 8.045 37.556 1.00 35.19 252 PRO A O 1
ATOM 1917 N N . GLU A 1 253 ? 28.831 9.307 36.328 1.00 36.44 253 GLU A N 1
ATOM 1918 C CA . GLU A 1 253 ? 29.516 10.587 36.528 1.00 36.44 253 GLU A CA 1
ATOM 1919 C C . GLU A 1 253 ? 29.316 11.032 37.985 1.00 36.44 253 GLU A C 1
ATOM 1921 O O . GLU A 1 253 ? 28.187 11.157 38.460 1.00 36.44 253 GLU A O 1
ATOM 1926 N N . GLU A 1 254 ? 30.419 11.243 38.707 1.00 34.84 254 GLU A N 1
ATOM 1927 C CA . GLU A 1 254 ? 30.425 11.895 40.016 1.00 34.84 254 GLU A CA 1
ATOM 1928 C C . GLU A 1 254 ? 30.009 13.367 39.862 1.00 34.84 254 GLU A C 1
ATOM 1930 O O . GLU A 1 254 ? 30.775 14.207 39.385 1.00 34.84 254 GLU A O 1
ATOM 1935 N N . GLU A 1 255 ? 28.796 13.699 40.304 1.00 36.53 255 GLU A N 1
ATOM 1936 C CA . GLU A 1 255 ? 28.402 15.082 40.572 1.00 36.53 255 GLU A CA 1
ATOM 1937 C C . GLU A 1 255 ? 29.222 15.635 41.751 1.00 36.53 255 GLU A C 1
ATOM 1939 O O . GLU A 1 255 ? 29.078 15.216 42.901 1.00 36.53 255 GLU A O 1
ATOM 1944 N N . SER A 1 256 ? 30.086 16.611 41.464 1.00 39.06 256 SER A N 1
ATOM 1945 C CA . SER A 1 256 ? 30.776 17.409 42.482 1.00 39.06 256 SER A CA 1
ATOM 1946 C C . SER A 1 256 ? 29.795 18.361 43.197 1.00 39.06 256 SER A C 1
ATOM 1948 O O . SER A 1 256 ? 28.995 19.021 42.531 1.00 39.06 256 SER A O 1
ATOM 1950 N N . PRO A 1 257 ? 29.849 18.489 44.537 1.00 39.94 257 PRO A N 1
ATOM 1951 C CA . PRO A 1 257 ? 28.880 19.271 45.305 1.00 39.94 257 PRO A CA 1
ATOM 1952 C C . PRO A 1 257 ? 29.086 20.797 45.182 1.00 39.94 257 PRO A C 1
ATOM 1954 O O . PRO A 1 257 ? 30.211 21.267 44.996 1.00 39.94 257 PRO A O 1
ATOM 1957 N N . PRO A 1 258 ? 28.017 21.604 45.345 1.00 41.38 258 PRO A N 1
ATOM 1958 C CA . PRO A 1 258 ? 28.073 23.053 45.175 1.00 41.38 258 PRO A CA 1
ATOM 1959 C C . PRO A 1 258 ? 28.819 23.756 46.320 1.00 41.38 258 PRO A C 1
ATOM 1961 O O . PRO A 1 258 ? 28.563 23.533 47.506 1.00 41.38 258 PRO A O 1
ATOM 1964 N N . SER A 1 259 ? 29.718 24.674 45.952 1.00 46.16 259 SER A N 1
ATOM 1965 C CA . SER A 1 259 ? 30.464 25.531 46.873 1.00 46.16 259 SER A CA 1
ATOM 1966 C C . SER A 1 259 ? 29.537 26.504 47.612 1.00 46.16 259 SER A C 1
ATOM 1968 O O . SER A 1 259 ? 28.904 27.363 46.994 1.00 46.16 259 SER A O 1
ATOM 1970 N N . ARG A 1 260 ? 29.507 26.425 48.947 1.00 40.12 260 ARG A N 1
ATOM 1971 C CA . ARG A 1 260 ? 28.924 27.456 49.818 1.00 40.12 260 ARG A CA 1
ATOM 1972 C C . ARG A 1 260 ? 29.758 28.737 49.709 1.00 40.12 260 ARG A C 1
ATOM 1974 O O . ARG A 1 260 ? 30.919 28.736 50.110 1.00 40.12 260 ARG A O 1
ATOM 1981 N N . ARG A 1 261 ? 29.173 29.838 49.230 1.00 47.59 261 ARG A N 1
ATOM 1982 C CA . ARG A 1 261 ? 29.681 31.184 49.540 1.00 47.59 261 ARG A CA 1
ATOM 1983 C C . ARG A 1 261 ? 28.988 31.685 50.801 1.00 47.59 261 ARG A C 1
ATOM 1985 O O . ARG A 1 261 ? 27.763 31.709 50.875 1.00 47.59 261 ARG A O 1
ATOM 1992 N N . ALA A 1 262 ? 29.815 31.997 51.790 1.00 42.59 262 ALA A N 1
ATOM 1993 C CA . ALA A 1 262 ? 29.443 32.546 53.079 1.00 42.59 262 ALA A CA 1
ATOM 1994 C C . ALA A 1 262 ? 28.976 34.002 52.952 1.00 42.59 262 ALA A C 1
ATOM 1996 O O . ALA A 1 262 ? 29.438 34.743 52.085 1.00 42.59 262 ALA A O 1
ATOM 1997 N N . ALA A 1 263 ? 28.072 34.373 53.853 1.00 38.75 263 ALA A N 1
ATOM 1998 C CA . ALA A 1 263 ? 27.735 35.745 54.169 1.00 38.75 263 ALA A CA 1
ATOM 1999 C C . ALA A 1 263 ? 28.850 36.377 55.014 1.00 38.75 263 ALA A C 1
ATOM 2001 O O . ALA A 1 263 ? 29.223 35.822 56.049 1.00 38.75 263 ALA A O 1
ATOM 2002 N N . SER A 1 264 ? 29.322 37.538 54.572 1.00 45.47 264 SER A N 1
ATOM 2003 C CA . SER A 1 264 ? 29.815 38.655 55.389 1.00 45.47 264 SER A CA 1
ATOM 2004 C C . SER A 1 264 ? 29.856 39.898 54.517 1.00 45.47 264 SER A C 1
ATOM 2006 O O . SER A 1 264 ? 30.328 39.747 53.366 1.00 45.47 264 SER A O 1
#

Sequence (264 aa):
TTGYRWFIPQSASLANYLLAGINSGLAGLFGPGGHHLVWGGSWAISRRVFDGVALGQKWKQTLSDDLVASRALRAAGKPVGFEPGCLVGSPLDQRFAQVFEFIRRQYTIARFYVPRWWLLAVVASTFTNVALWGSLVLAAALASSAAPRWWMPLAGGATLYALGAIKTALRHQIAQTCLPQHGDALRQLAGFDIAAWPLAALVNWAGLVASAVGDTITWRGIRYRMGRGGVVRSVERLAPASLAFTGKTAAPEEESPPSRRAAS

pLDDT: mean 89.73, std 16.34, range [31.48, 98.31]

Foldseek 3Di:
DAEFEQEQEPDPDPLSLLLNLLRLVVVVVADPWFLDFHDPPGDDDDPCLCVVLVLVVQPPQFDDSRLSVSLSCVVVVHGHHYDLLRYHYDYDDDDNVVSLLVLLQVLLSCCQRPVVVLVVLLVVLVCLLCLQVVLVVQLVVCVVVVHPPSCVSVVSNVVSLQVQLVVLLVSLVSVCVSCVVSNVSSVSSSVCSSNVVSVSSVSSNVSSVSSVDAQWRDDPQKIFGADHNRRTPDIDRHDPPPPPPPDDDDDDDDDDDDDDDDDD